Protein AF-A0A7J7KWD3-F1 (afdb_monomer)

pLDDT: mean 73.05, std 17.48, range [23.75, 95.44]

Organism: NCBI:txid39325

Mean predicted aligned error: 11.7 Å

Sequence (199 aa):
MTQWFSRGHFWTNFLNLEVERELGLVKVHSRFSTNFFPSWDRSQPMHVLGHNGEINTLRGNVNRMKAREGLLKCTTLGLSKNEMKRLLPIVDASLFDSVTDGCYLRATLDRNGFFPGRFYVTHNRRVIMASEVGVVNIPPEDVFRKGRLNPGMMLLVDFVKHIVIDDKVLKKQYSLARPYGGTAQKTDHKIERHHELFP

Structure (mmCIF, N/CA/C/O backbone):
data_AF-A0A7J7KWD3-F1
#
_entry.id   AF-A0A7J7KWD3-F1
#
loop_
_atom_site.group_PDB
_atom_site.id
_atom_site.type_symbol
_atom_site.label_atom_id
_atom_site.label_alt_id
_atom_site.label_comp_id
_atom_site.label_asym_id
_atom_site.label_entity_id
_atom_site.label_seq_id
_atom_site.pdbx_PDB_ins_code
_atom_site.Cartn_x
_atom_site.Cartn_y
_atom_site.Cartn_z
_atom_site.occupancy
_atom_site.B_iso_or_equiv
_atom_site.auth_seq_id
_atom_site.auth_comp_id
_atom_site.auth_asym_id
_atom_site.auth_atom_id
_atom_site.pdbx_PDB_model_num
ATOM 1 N N . MET A 1 1 ? 30.927 9.950 13.113 1.00 27.89 1 MET A N 1
ATOM 2 C CA . MET A 1 1 ? 31.574 8.751 12.541 1.00 27.89 1 MET A CA 1
ATOM 3 C C . MET A 1 1 ? 30.466 7.886 11.955 1.00 27.89 1 MET A C 1
ATOM 5 O O . MET A 1 1 ? 29.786 7.189 12.691 1.00 27.89 1 MET A O 1
ATOM 9 N N . THR A 1 2 ? 30.168 8.066 10.668 1.00 25.52 2 THR A N 1
ATOM 10 C CA . THR A 1 2 ? 28.971 7.512 10.015 1.00 25.52 2 THR A CA 1
ATOM 11 C C . THR A 1 2 ? 29.360 6.216 9.309 1.00 25.52 2 THR A C 1
ATOM 13 O O . THR A 1 2 ? 29.977 6.259 8.248 1.00 25.52 2 THR A O 1
ATOM 16 N N . GLN A 1 3 ? 29.061 5.064 9.911 1.00 23.75 3 GLN A N 1
ATOM 17 C CA . GLN A 1 3 ? 29.214 3.772 9.241 1.00 23.75 3 GLN A CA 1
ATOM 18 C C . GLN A 1 3 ? 28.050 3.568 8.267 1.00 23.75 3 GLN A C 1
ATOM 20 O O . GLN A 1 3 ? 26.894 3.432 8.664 1.00 23.75 3 GLN A O 1
ATOM 25 N N . TRP A 1 4 ? 28.376 3.558 6.978 1.00 25.73 4 TRP A N 1
ATOM 26 C CA . TRP A 1 4 ? 27.491 3.112 5.912 1.00 25.73 4 TRP A CA 1
ATOM 27 C C . TRP A 1 4 ? 27.550 1.585 5.842 1.00 25.73 4 TRP A C 1
ATOM 29 O O . TRP A 1 4 ? 28.485 1.025 5.278 1.00 25.73 4 TRP A O 1
ATOM 39 N N . PHE A 1 5 ? 26.562 0.900 6.414 1.00 27.62 5 PHE A N 1
ATOM 40 C CA . PHE A 1 5 ? 26.353 -0.520 6.135 1.00 27.62 5 PHE A CA 1
ATOM 41 C C . PHE A 1 5 ? 25.548 -0.647 4.837 1.00 27.62 5 PHE A C 1
ATOM 43 O O . PHE A 1 5 ? 24.389 -0.228 4.771 1.00 27.62 5 PHE A O 1
ATOM 50 N N . SER A 1 6 ? 26.151 -1.208 3.786 1.00 32.50 6 SER A N 1
ATOM 51 C CA . SER A 1 6 ? 25.403 -1.604 2.593 1.00 32.50 6 SER A CA 1
ATOM 52 C C . SER A 1 6 ? 24.497 -2.793 2.949 1.00 32.50 6 SER A C 1
ATOM 54 O O . SER A 1 6 ? 24.918 -3.768 3.573 1.00 32.50 6 SER A O 1
ATOM 56 N N . ARG A 1 7 ? 23.210 -2.703 2.587 1.00 47.78 7 ARG A N 1
ATOM 57 C CA . ARG A 1 7 ? 22.156 -3.662 2.988 1.00 47.78 7 ARG A CA 1
ATOM 58 C C . ARG A 1 7 ? 22.417 -5.114 2.565 1.00 47.78 7 ARG A C 1
ATOM 60 O O . ARG A 1 7 ? 21.804 -6.013 3.130 1.00 47.78 7 ARG A O 1
ATOM 67 N N . GLY A 1 8 ? 23.311 -5.343 1.601 1.00 40.50 8 GLY A N 1
ATOM 68 C CA . GLY A 1 8 ? 23.613 -6.670 1.061 1.00 40.50 8 GLY A CA 1
ATOM 69 C C . GLY A 1 8 ? 24.381 -7.593 2.011 1.00 40.50 8 GLY A C 1
ATOM 70 O O . GLY A 1 8 ? 24.286 -8.802 1.861 1.00 40.50 8 GLY A O 1
ATOM 71 N N . HIS A 1 9 ? 25.100 -7.073 3.010 1.00 44.25 9 HIS A N 1
ATOM 72 C CA . HIS A 1 9 ? 25.963 -7.918 3.852 1.00 44.25 9 HIS A CA 1
ATOM 73 C C . HIS A 1 9 ? 25.277 -8.528 5.080 1.00 44.25 9 HIS A C 1
ATOM 75 O O . HIS A 1 9 ? 25.831 -9.440 5.683 1.00 44.25 9 HIS A O 1
ATOM 81 N N . PHE A 1 10 ? 24.089 -8.050 5.462 1.00 46.59 10 PHE A N 1
ATOM 82 C CA . PHE A 1 10 ? 23.413 -8.518 6.680 1.00 46.59 10 PHE A CA 1
ATOM 83 C C . PHE A 1 10 ? 22.496 -9.726 6.438 1.00 46.59 10 PHE A C 1
ATOM 85 O O . PHE A 1 10 ? 22.252 -10.512 7.346 1.00 46.59 10 PHE A O 1
ATOM 92 N N . TRP A 1 11 ? 22.009 -9.898 5.206 1.00 44.31 11 TRP A N 1
ATOM 93 C CA . TRP A 1 11 ? 21.066 -10.954 4.846 1.00 44.31 11 TRP A CA 1
ATOM 94 C C . TRP A 1 11 ? 21.627 -11.829 3.726 1.00 44.31 11 TRP A C 1
ATOM 96 O O . TRP A 1 11 ? 21.256 -11.694 2.561 1.00 44.31 11 TRP A O 1
ATOM 106 N N . THR A 1 12 ? 22.525 -12.745 4.075 1.00 36.16 12 THR A N 1
ATOM 107 C CA . THR A 1 12 ? 23.163 -13.659 3.114 1.00 36.16 12 THR A CA 1
ATOM 108 C C . THR A 1 12 ? 22.161 -14.566 2.393 1.00 36.16 12 THR A C 1
ATOM 110 O O . THR A 1 12 ? 22.365 -14.885 1.227 1.00 36.16 12 THR A O 1
ATOM 113 N N . ASN A 1 13 ? 21.027 -14.896 3.022 1.00 46.56 13 ASN A N 1
ATOM 114 C CA . ASN A 1 13 ? 19.985 -15.731 2.411 1.00 46.56 13 ASN A CA 1
ATOM 115 C C . ASN A 1 13 ? 19.273 -15.062 1.220 1.00 46.56 13 ASN A C 1
ATOM 117 O O . ASN A 1 13 ? 18.797 -15.766 0.339 1.00 46.56 13 ASN A O 1
ATOM 121 N N . PHE A 1 14 ? 19.218 -13.725 1.152 1.00 43.22 14 PHE A N 1
ATOM 122 C CA . PHE A 1 14 ? 18.602 -13.010 0.021 1.00 43.22 14 PHE A CA 1
ATOM 123 C C . PHE A 1 14 ? 19.548 -12.833 -1.176 1.00 43.22 14 PHE A C 1
ATOM 125 O O . PHE A 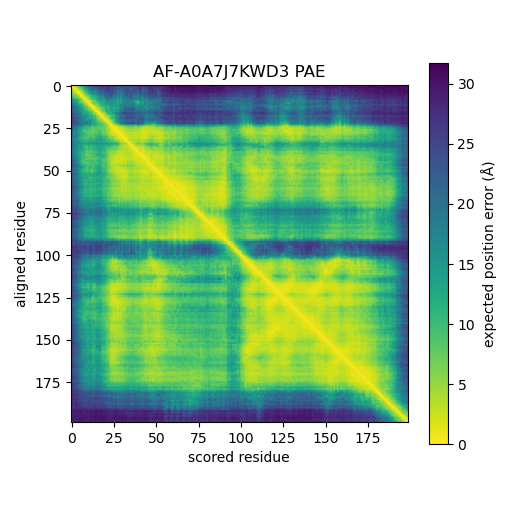1 14 ? 19.102 -12.421 -2.242 1.00 43.22 14 PHE A O 1
ATOM 132 N N . LEU A 1 15 ? 20.843 -13.136 -1.019 1.00 40.84 15 LEU A N 1
ATOM 133 C CA . LEU A 1 15 ? 21.818 -13.106 -2.116 1.00 40.84 15 LEU A CA 1
ATOM 134 C C . LEU A 1 15 ? 21.776 -14.376 -2.984 1.00 40.84 15 LEU A C 1
ATOM 136 O O . LEU A 1 15 ? 22.387 -14.399 -4.051 1.00 40.84 15 LEU A O 1
ATOM 140 N N . ASN A 1 16 ? 21.049 -15.416 -2.560 1.00 37.28 16 ASN A N 1
ATOM 141 C CA . ASN A 1 16 ? 20.830 -16.610 -3.368 1.00 37.28 16 ASN A CA 1
ATOM 142 C C . ASN A 1 16 ? 19.693 -16.376 -4.374 1.00 37.28 16 ASN A C 1
ATOM 144 O O . ASN A 1 16 ? 18.533 -16.218 -3.996 1.00 37.28 16 ASN A O 1
ATOM 148 N N . LEU A 1 17 ? 20.029 -16.436 -5.667 1.00 40.72 17 LEU A N 1
ATOM 149 C CA . LEU A 1 17 ? 19.108 -16.349 -6.816 1.00 40.72 17 LEU A CA 1
ATOM 150 C C . LEU A 1 17 ? 17.970 -17.397 -6.798 1.00 40.72 17 LEU A C 1
ATOM 152 O O . LEU A 1 17 ? 17.007 -17.272 -7.553 1.00 40.72 17 LEU A O 1
ATOM 156 N N . GLU A 1 18 ? 18.051 -18.419 -5.943 1.00 38.03 18 GLU A N 1
ATOM 157 C CA . GLU A 1 18 ? 16.978 -19.399 -5.719 1.00 38.03 18 GLU A CA 1
ATOM 158 C C . GLU A 1 18 ? 15.766 -18.795 -4.989 1.00 38.03 18 GLU A C 1
ATOM 160 O O . GLU A 1 18 ? 14.630 -19.139 -5.313 1.00 38.03 18 GLU A O 1
ATOM 165 N N . VAL A 1 19 ? 15.972 -17.817 -4.097 1.00 44.97 19 VAL A N 1
ATOM 166 C CA . VAL A 1 19 ? 14.887 -17.165 -3.335 1.00 44.97 19 VAL A CA 1
ATOM 167 C C . VAL A 1 19 ? 13.989 -16.301 -4.234 1.00 44.97 19 VAL A C 1
ATOM 169 O O . VAL A 1 19 ? 12.787 -16.193 -3.988 1.00 44.97 19 VAL A O 1
ATOM 172 N N . GLU A 1 20 ? 14.526 -15.741 -5.326 1.00 42.78 20 GLU A N 1
ATOM 173 C CA . GLU A 1 20 ? 13.729 -15.005 -6.323 1.00 42.78 20 GLU A CA 1
ATOM 174 C C . GLU A 1 20 ? 12.786 -15.910 -7.132 1.00 42.78 20 GLU A C 1
ATOM 176 O O . GLU A 1 20 ? 11.776 -15.429 -7.645 1.00 42.78 20 GLU A O 1
ATOM 181 N N . ARG A 1 21 ? 13.093 -17.209 -7.270 1.00 44.94 21 ARG A N 1
ATOM 182 C CA . ARG A 1 21 ? 12.285 -18.133 -8.084 1.00 44.94 21 ARG A CA 1
ATOM 183 C C . ARG A 1 21 ? 11.090 -18.720 -7.336 1.00 44.94 21 ARG A C 1
ATOM 185 O O . ARG A 1 21 ? 10.104 -19.057 -7.986 1.00 44.94 21 ARG A O 1
ATOM 192 N N . GLU A 1 22 ? 11.148 -18.815 -6.009 1.00 46.66 22 GLU A N 1
ATOM 193 C CA . GLU A 1 22 ? 10.043 -19.350 -5.197 1.00 46.66 22 GLU A CA 1
ATOM 194 C C . GLU A 1 22 ? 9.032 -18.276 -4.768 1.00 46.66 22 GLU A C 1
ATOM 196 O O . GLU A 1 22 ? 7.832 -18.540 -4.665 1.00 46.66 22 GLU A O 1
ATOM 201 N N . LEU A 1 23 ? 9.489 -17.042 -4.545 1.00 52.38 23 LEU A N 1
ATOM 202 C CA . LEU A 1 23 ? 8.647 -15.953 -4.061 1.00 52.38 23 LEU A CA 1
ATOM 203 C C . LEU A 1 23 ? 8.098 -15.148 -5.242 1.00 52.38 23 LEU A C 1
ATOM 205 O O . LEU A 1 23 ? 8.715 -14.195 -5.707 1.00 52.38 23 LEU A O 1
ATOM 209 N N . GLY A 1 24 ? 6.881 -15.464 -5.692 1.00 68.62 24 GLY A N 1
ATOM 210 C CA . GLY A 1 24 ? 6.156 -14.704 -6.728 1.00 68.62 24 GLY A CA 1
ATOM 211 C C . GLY A 1 24 ? 5.865 -13.222 -6.399 1.00 68.62 24 GLY A C 1
ATOM 212 O O . GLY A 1 24 ? 5.129 -12.563 -7.135 1.00 68.62 24 GLY A O 1
ATOM 213 N N . LEU A 1 25 ? 6.414 -12.689 -5.297 1.00 75.00 25 LEU A N 1
ATOM 214 C CA . LEU A 1 25 ? 6.307 -11.305 -4.848 1.00 75.00 25 LEU A CA 1
ATOM 215 C C . LEU A 1 25 ? 7.501 -10.906 -3.963 1.00 75.00 25 LEU A C 1
ATOM 217 O O . LEU A 1 25 ? 7.761 -11.534 -2.940 1.00 75.00 25 LEU A O 1
ATOM 221 N N . VAL A 1 26 ? 8.128 -9.768 -4.276 1.00 80.00 26 VAL A N 1
ATOM 222 C CA . VAL A 1 26 ? 9.155 -9.123 -3.442 1.00 80.00 26 VAL A CA 1
ATOM 223 C C . VAL A 1 26 ? 8.713 -7.701 -3.083 1.00 80.00 26 VAL A C 1
ATOM 225 O O . VAL A 1 26 ? 8.282 -6.936 -3.947 1.00 80.00 26 VAL A O 1
ATOM 228 N N . LYS A 1 27 ? 8.820 -7.328 -1.801 1.00 76.31 27 LYS A N 1
ATOM 229 C CA . LYS A 1 27 ? 8.588 -5.960 -1.305 1.00 76.31 27 LYS A CA 1
ATOM 230 C C . LYS A 1 27 ? 9.866 -5.438 -0.661 1.00 76.31 27 LYS A C 1
ATOM 232 O O . LYS A 1 27 ? 10.368 -6.037 0.282 1.00 76.31 27 LYS A O 1
ATOM 237 N N . VAL A 1 28 ? 10.349 -4.289 -1.122 1.00 82.19 28 VAL A N 1
ATOM 238 C CA . VAL A 1 28 ? 11.510 -3.606 -0.538 1.00 82.19 28 VAL A CA 1
ATOM 239 C C . VAL A 1 28 ? 11.075 -2.231 -0.057 1.00 82.19 28 VAL A C 1
ATOM 241 O O . VAL A 1 28 ? 10.343 -1.528 -0.754 1.00 82.19 28 VAL A O 1
ATOM 244 N N . HIS A 1 29 ? 11.519 -1.835 1.134 1.00 81.50 29 HIS A N 1
ATOM 245 C CA . HIS A 1 29 ? 11.251 -0.507 1.668 1.00 81.50 29 HIS A CA 1
ATOM 246 C C . HIS A 1 29 ? 12.518 0.126 2.249 1.00 81.50 29 HIS A C 1
ATOM 248 O O . HIS A 1 29 ? 13.388 -0.533 2.818 1.00 81.50 29 HIS A O 1
ATOM 254 N N . SER A 1 30 ? 12.634 1.440 2.084 1.00 81.88 30 SER A N 1
ATOM 255 C CA . SER A 1 30 ? 13.672 2.259 2.697 1.00 81.88 30 SER A CA 1
ATOM 256 C C . SER A 1 30 ? 12.998 3.402 3.433 1.00 81.88 30 SER A C 1
ATOM 258 O O . SER A 1 30 ? 12.258 4.165 2.815 1.00 81.88 30 SER A O 1
ATOM 260 N N . ARG A 1 31 ? 13.249 3.512 4.739 1.00 80.00 31 ARG A N 1
ATOM 261 C CA . ARG A 1 31 ? 12.628 4.525 5.589 1.00 80.00 31 ARG A CA 1
ATOM 262 C C . ARG A 1 31 ? 13.648 5.585 5.988 1.00 80.00 31 ARG A C 1
ATOM 264 O O . ARG A 1 31 ? 14.708 5.249 6.508 1.00 80.00 31 ARG A O 1
ATOM 271 N N . PHE A 1 32 ? 13.276 6.851 5.826 1.00 81.31 32 PHE A N 1
ATOM 272 C CA . PHE A 1 32 ? 13.951 7.977 6.466 1.00 81.31 32 PHE A CA 1
ATOM 273 C C . PHE A 1 32 ? 13.259 8.300 7.795 1.00 81.31 32 PHE A C 1
ATOM 275 O O . PHE A 1 32 ? 12.032 8.255 7.896 1.00 81.31 32 PHE A O 1
ATOM 282 N N . SER A 1 33 ? 14.050 8.565 8.833 1.00 77.62 33 SER A N 1
ATOM 283 C CA . SER A 1 33 ? 13.582 8.834 10.195 1.00 77.62 33 SER A CA 1
ATOM 284 C C . SER A 1 33 ? 14.180 10.146 10.687 1.00 77.62 33 SER A C 1
ATOM 286 O O . SER A 1 33 ? 15.338 10.436 10.403 1.00 77.62 33 SER A O 1
ATOM 288 N N . THR A 1 34 ? 13.407 10.911 11.455 1.00 80.00 34 THR A N 1
ATOM 289 C CA . THR A 1 34 ? 13.869 12.124 12.150 1.00 80.00 34 THR A CA 1
ATOM 290 C C . THR A 1 34 ? 14.608 11.816 13.459 1.00 80.00 34 THR A C 1
ATOM 292 O O . THR A 1 34 ? 15.087 12.730 14.123 1.00 80.00 34 THR A O 1
ATOM 295 N N . ASN A 1 35 ? 14.717 10.536 13.835 1.00 77.94 35 ASN A N 1
ATOM 296 C CA . ASN A 1 35 ? 15.388 10.083 15.054 1.00 77.94 35 ASN A CA 1
ATOM 297 C C . ASN A 1 35 ? 16.785 9.529 14.757 1.00 77.94 35 ASN A C 1
ATOM 299 O O . ASN A 1 35 ? 16.966 8.788 13.793 1.00 77.94 35 ASN A O 1
ATOM 303 N N . PHE A 1 36 ? 17.732 9.787 15.661 1.00 79.62 36 PHE A N 1
ATOM 304 C CA . PHE A 1 36 ? 19.089 9.228 15.613 1.00 79.62 36 PHE A CA 1
ATOM 305 C C . PHE A 1 36 ? 19.198 7.810 16.200 1.00 79.62 36 PHE A C 1
ATOM 307 O O . PHE A 1 36 ? 20.184 7.122 15.953 1.00 79.62 36 PHE A O 1
ATOM 314 N N . PHE A 1 37 ? 18.193 7.357 16.959 1.00 82.38 37 PHE A N 1
ATOM 315 C CA . PHE A 1 37 ? 18.159 6.011 17.537 1.00 82.38 37 PHE A CA 1
ATOM 316 C C . PHE A 1 37 ? 17.413 5.039 16.611 1.00 82.38 37 PHE A C 1
ATOM 318 O O . PHE A 1 37 ? 16.233 5.272 16.316 1.00 82.38 37 PHE A O 1
ATOM 325 N N . PRO A 1 38 ? 18.059 3.951 16.152 1.00 81.56 38 PRO A N 1
ATOM 326 C CA . PRO A 1 38 ? 17.396 2.946 15.335 1.00 81.56 38 PRO A CA 1
ATOM 327 C C . PRO A 1 38 ? 16.381 2.151 16.167 1.00 81.56 38 PRO A C 1
ATOM 329 O O . PRO A 1 38 ? 16.564 1.919 17.359 1.00 81.56 38 PRO A O 1
ATOM 332 N N . SER A 1 39 ? 15.302 1.715 15.523 1.00 77.25 39 SER A N 1
ATOM 333 C CA . SER A 1 39 ? 14.283 0.844 16.113 1.00 77.25 39 SER A CA 1
ATOM 334 C C . SER A 1 39 ? 13.865 -0.164 15.051 1.00 77.25 39 SER A C 1
ATOM 336 O O . SER A 1 39 ? 13.293 0.212 14.027 1.00 77.25 39 SER A O 1
ATOM 338 N N . TRP A 1 40 ? 14.208 -1.432 15.280 1.00 82.00 40 TRP A N 1
ATOM 339 C CA . TRP A 1 40 ? 13.989 -2.523 14.327 1.00 82.00 40 TRP A CA 1
ATOM 340 C C . TRP A 1 40 ? 12.504 -2.788 14.091 1.00 82.00 40 TRP A C 1
ATOM 342 O O . TRP A 1 40 ? 12.089 -2.922 12.944 1.00 82.00 40 TRP A O 1
ATOM 352 N N . ASP A 1 41 ? 11.689 -2.704 15.140 1.00 76.00 41 ASP A N 1
ATOM 353 C CA . ASP A 1 41 ? 10.230 -2.896 15.068 1.00 76.00 41 ASP A CA 1
ATOM 354 C C . ASP A 1 41 ? 9.530 -1.823 14.220 1.00 76.00 41 ASP A C 1
ATOM 356 O O . ASP A 1 41 ? 8.402 -1.987 13.766 1.00 76.00 41 ASP A O 1
ATOM 360 N N . ARG A 1 42 ? 10.209 -0.693 13.983 1.00 76.31 42 ARG A N 1
ATOM 361 C CA . ARG A 1 42 ? 9.737 0.411 13.138 1.00 76.31 42 ARG A CA 1
ATOM 362 C C . ARG A 1 42 ? 10.262 0.341 11.703 1.00 76.31 42 ARG A C 1
ATOM 364 O O . ARG A 1 42 ? 9.969 1.246 10.905 1.00 76.31 42 ARG A O 1
ATOM 371 N N . SER A 1 43 ? 11.045 -0.685 11.379 1.00 82.69 43 SER A N 1
ATOM 372 C CA . SER A 1 43 ? 11.447 -0.978 10.008 1.00 82.69 43 SER A CA 1
ATOM 373 C C . SER A 1 43 ? 10.250 -1.467 9.187 1.00 82.69 43 SER A C 1
ATOM 375 O O . SER A 1 43 ? 9.196 -1.824 9.704 1.00 82.69 43 SER A O 1
ATOM 377 N N . GLN A 1 44 ? 10.380 -1.379 7.872 1.00 80.56 44 GLN A N 1
ATOM 378 C CA . GLN A 1 44 ? 9.355 -1.761 6.908 1.00 80.56 44 GLN A CA 1
ATOM 379 C C . GLN A 1 44 ? 10.032 -2.593 5.809 1.00 80.56 44 GLN A C 1
ATOM 381 O O . GLN A 1 44 ? 11.239 -2.422 5.605 1.00 80.56 44 GLN A O 1
ATOM 386 N N . PRO A 1 45 ? 9.298 -3.420 5.041 1.00 81.12 45 PRO A N 1
ATOM 387 C CA . PRO A 1 45 ? 7.833 -3.531 4.960 1.00 81.12 45 PRO A CA 1
ATOM 388 C C . PRO A 1 45 ? 7.180 -4.180 6.192 1.00 81.12 45 PRO A C 1
ATOM 390 O O . PRO A 1 45 ? 7.759 -5.069 6.801 1.00 81.12 45 PRO A O 1
ATOM 393 N N . MET A 1 46 ? 5.962 -3.747 6.540 1.00 78.25 46 MET A N 1
ATOM 394 C CA . MET A 1 46 ? 5.116 -4.455 7.518 1.00 78.25 46 MET A CA 1
ATOM 395 C C . MET A 1 46 ? 4.511 -5.706 6.861 1.00 78.25 46 MET A C 1
ATOM 397 O O . MET A 1 46 ? 4.629 -5.885 5.645 1.00 78.25 46 MET A O 1
ATOM 401 N N . HIS A 1 47 ? 3.784 -6.542 7.612 1.00 74.25 47 HIS A N 1
ATOM 402 C CA . HIS A 1 47 ? 3.323 -7.831 7.076 1.00 74.25 47 HIS A CA 1
ATOM 403 C C . HIS A 1 47 ? 2.364 -7.655 5.880 1.00 74.25 47 HIS A C 1
ATOM 405 O O . HIS A 1 47 ? 2.418 -8.429 4.926 1.00 74.25 47 HIS A O 1
ATOM 411 N N . VAL A 1 48 ? 1.553 -6.586 5.855 1.00 72.12 48 VAL A N 1
ATOM 412 C CA . VAL A 1 48 ? 0.682 -6.253 4.702 1.00 72.12 48 VAL A CA 1
ATOM 413 C C . VAL A 1 48 ? 1.210 -5.079 3.885 1.00 72.12 48 VAL A C 1
ATOM 415 O O . VAL A 1 48 ? 1.206 -5.124 2.649 1.00 72.12 48 VAL A O 1
ATOM 418 N N . LEU A 1 49 ? 1.639 -4.015 4.566 1.00 76.88 49 LEU A N 1
ATOM 419 C CA . LEU A 1 49 ? 1.787 -2.683 3.989 1.00 76.88 49 LEU A CA 1
ATOM 420 C C . LEU A 1 49 ? 3.238 -2.193 4.046 1.00 76.88 49 LEU A C 1
ATOM 422 O O . LEU A 1 49 ? 3.890 -2.240 5.084 1.00 76.88 49 LEU A O 1
ATOM 426 N N . GLY A 1 50 ? 3.706 -1.636 2.931 1.00 79.38 50 GLY A N 1
ATOM 427 C CA . GLY A 1 50 ? 4.773 -0.639 2.929 1.00 79.38 50 GLY A CA 1
ATOM 428 C C . GLY A 1 50 ? 4.144 0.739 2.745 1.00 79.38 50 GLY A C 1
ATOM 429 O O . GLY A 1 50 ? 3.310 0.920 1.858 1.00 79.38 50 GLY A O 1
ATOM 430 N N . HIS A 1 51 ? 4.508 1.699 3.582 1.00 82.44 51 HIS A N 1
ATOM 431 C CA . HIS A 1 51 ? 3.986 3.056 3.552 1.00 82.44 51 HIS A CA 1
ATOM 432 C C . HIS A 1 51 ? 5.117 4.049 3.313 1.00 82.44 51 HIS A C 1
ATOM 434 O O . HIS A 1 51 ? 6.017 4.186 4.140 1.00 82.44 51 HIS A O 1
ATOM 440 N N . ASN A 1 52 ? 5.041 4.753 2.186 1.00 78.38 52 ASN A N 1
ATOM 441 C CA . ASN A 1 52 ? 5.881 5.906 1.903 1.00 78.38 52 ASN A CA 1
ATOM 442 C C . ASN A 1 52 ? 5.083 7.184 2.188 1.00 78.38 52 ASN A C 1
ATOM 444 O O . ASN A 1 52 ? 4.061 7.420 1.540 1.00 78.38 52 ASN A O 1
ATOM 448 N N . GLY A 1 53 ? 5.544 7.966 3.162 1.00 79.25 53 GLY A N 1
ATOM 449 C CA . GLY A 1 53 ? 4.921 9.214 3.588 1.00 79.25 53 GLY A CA 1
ATOM 450 C C . GLY A 1 53 ? 4.620 9.279 5.081 1.00 79.25 53 GLY A C 1
ATOM 451 O O . GLY A 1 53 ? 5.132 8.489 5.877 1.00 79.25 53 GLY A O 1
ATOM 452 N N . GLU A 1 54 ? 3.797 10.261 5.445 1.00 78.94 54 GLU A N 1
ATOM 453 C CA . GLU A 1 54 ? 3.375 10.516 6.819 1.00 78.94 54 GLU A CA 1
ATOM 454 C C . GLU A 1 54 ? 1.848 10.610 6.918 1.00 78.94 54 GLU A C 1
ATOM 456 O O . GLU A 1 54 ? 1.172 11.207 6.074 1.00 78.94 54 GLU A O 1
ATOM 461 N N . ILE A 1 55 ? 1.287 10.017 7.975 1.00 81.38 55 ILE A N 1
ATOM 462 C CA . ILE A 1 55 ? -0.146 10.072 8.269 1.00 81.38 55 ILE A CA 1
ATOM 463 C C . ILE A 1 55 ? -0.411 11.240 9.222 1.00 81.38 55 ILE A C 1
ATOM 465 O O . ILE A 1 55 ? -0.471 11.076 10.439 1.00 81.38 55 ILE A O 1
ATOM 469 N N . ASN A 1 56 ? -0.660 12.420 8.661 1.00 79.69 56 ASN A N 1
ATOM 470 C CA . ASN A 1 56 ? -0.861 13.650 9.443 1.00 79.69 56 ASN A CA 1
ATOM 471 C C . ASN A 1 56 ? -2.108 13.621 10.351 1.00 79.69 56 ASN A C 1
ATOM 473 O O . ASN A 1 56 ? -2.199 14.361 11.325 1.00 79.69 56 ASN A O 1
ATOM 477 N N . THR A 1 57 ? -3.088 12.758 10.061 1.00 81.44 57 THR A N 1
ATOM 478 C CA . THR A 1 57 ? -4.330 12.627 10.847 1.00 81.44 57 THR A CA 1
ATOM 479 C C . THR A 1 57 ? -4.319 11.427 11.800 1.00 81.44 57 THR A C 1
ATOM 481 O O . THR A 1 57 ? -5.387 10.969 12.216 1.00 81.44 57 THR A O 1
ATOM 484 N N . LEU A 1 58 ? -3.137 10.893 12.138 1.00 79.94 58 LEU A N 1
ATOM 485 C CA . LEU A 1 58 ? -2.979 9.643 12.890 1.00 79.94 58 LEU A CA 1
ATOM 486 C C . LEU A 1 58 ? -3.818 9.620 14.172 1.00 79.94 58 LEU A C 1
ATOM 488 O O . LEU A 1 58 ? -4.645 8.730 14.343 1.00 79.94 58 LEU A O 1
ATOM 492 N N . ARG A 1 59 ? -3.683 10.636 15.034 1.00 77.19 59 ARG A N 1
ATOM 493 C CA . ARG A 1 59 ? -4.396 10.703 16.322 1.00 77.19 59 ARG A CA 1
ATOM 494 C C . ARG A 1 59 ? -5.918 10.614 16.164 1.00 77.19 59 ARG A C 1
ATOM 496 O O . ARG A 1 59 ? -6.576 9.896 16.912 1.00 77.19 59 ARG A O 1
ATOM 503 N N . GLY A 1 60 ? -6.476 11.307 15.170 1.00 81.31 60 GLY A N 1
ATOM 504 C CA . GLY A 1 60 ? -7.908 11.254 14.872 1.00 81.31 60 GLY A CA 1
ATOM 505 C C . GLY A 1 60 ? -8.355 9.866 14.409 1.00 81.31 60 GLY A C 1
ATOM 506 O O . GLY A 1 60 ? -9.405 9.385 14.835 1.00 81.31 60 GLY A O 1
ATOM 507 N N . ASN A 1 61 ? -7.539 9.196 13.592 1.00 83.88 61 ASN A N 1
ATOM 508 C CA . ASN A 1 61 ? -7.808 7.835 13.127 1.00 83.88 61 ASN A CA 1
ATOM 509 C C . ASN A 1 61 ? -7.758 6.824 14.283 1.00 83.88 61 ASN A C 1
ATOM 511 O O . ASN A 1 61 ? -8.684 6.024 14.416 1.00 83.88 61 ASN A O 1
ATOM 515 N N . VAL A 1 62 ? -6.745 6.909 15.156 1.00 83.00 62 VAL A N 1
ATOM 516 C CA . VAL A 1 62 ? -6.623 6.047 16.346 1.00 83.00 62 VAL A CA 1
ATOM 517 C C . VAL A 1 62 ? -7.842 6.201 17.251 1.00 83.00 62 VAL A C 1
ATOM 519 O O . VAL A 1 62 ? -8.471 5.211 17.617 1.00 83.00 62 VAL A O 1
ATOM 522 N N . ASN A 1 63 ? -8.239 7.438 17.559 1.00 85.38 63 ASN A N 1
ATOM 523 C CA . ASN A 1 63 ? -9.392 7.694 18.424 1.00 85.38 63 ASN A CA 1
ATOM 524 C C . ASN A 1 63 ? -10.699 7.148 17.828 1.00 85.38 63 ASN A C 1
ATOM 526 O O . ASN A 1 63 ? -11.513 6.567 18.544 1.00 85.38 63 ASN A O 1
ATOM 530 N N . ARG A 1 64 ? -10.894 7.291 16.509 1.00 86.81 64 ARG A N 1
ATOM 531 C CA . ARG A 1 64 ? -12.063 6.733 15.812 1.00 86.81 64 ARG A CA 1
ATOM 532 C C . ARG A 1 64 ? -12.082 5.210 15.837 1.00 86.81 64 ARG A C 1
ATOM 534 O O . ARG A 1 64 ? -13.167 4.644 15.932 1.00 86.81 64 ARG A O 1
ATOM 541 N N . MET A 1 65 ? -10.922 4.560 15.736 1.00 87.69 65 MET A N 1
ATOM 542 C CA . MET A 1 65 ? -10.840 3.104 15.815 1.00 87.69 65 MET A CA 1
ATOM 543 C C . MET A 1 65 ? -11.172 2.626 17.228 1.00 87.69 65 MET A C 1
ATOM 545 O O . MET A 1 65 ? -12.095 1.835 17.382 1.00 87.69 65 MET A O 1
ATOM 549 N N . LYS A 1 66 ? -10.550 3.214 18.257 1.00 85.62 66 LYS A N 1
ATOM 550 C CA . LYS A 1 66 ? -10.837 2.904 19.669 1.00 85.62 66 LYS A CA 1
ATOM 551 C C . LYS A 1 66 ? -12.326 3.017 20.012 1.00 85.62 66 LYS A C 1
ATOM 553 O O . LYS A 1 66 ? -12.890 2.117 20.622 1.00 85.62 66 LYS A O 1
ATOM 558 N N . ALA A 1 67 ? -13.003 4.069 19.545 1.00 88.44 67 ALA A N 1
ATOM 559 C CA . ALA A 1 67 ? -14.447 4.238 19.752 1.00 88.44 67 ALA A CA 1
ATOM 560 C C . ALA A 1 67 ? -15.310 3.154 19.070 1.00 88.44 67 ALA A C 1
ATOM 562 O O . ALA A 1 67 ? -16.454 2.933 19.461 1.00 88.44 67 ALA A O 1
ATOM 563 N N . ARG A 1 68 ? -14.786 2.489 18.033 1.00 88.25 68 ARG A N 1
ATOM 564 C CA . ARG A 1 68 ? -15.486 1.458 17.250 1.00 88.25 68 ARG A CA 1
ATOM 565 C C . ARG A 1 68 ? -15.144 0.034 17.677 1.00 88.25 68 ARG A C 1
ATOM 567 O O . ARG A 1 68 ? -15.916 -0.861 17.353 1.00 88.25 68 ARG A O 1
ATOM 574 N N . GLU A 1 69 ? -14.045 -0.185 18.400 1.00 86.50 69 GLU A N 1
ATOM 575 C CA . GLU A 1 69 ? -13.596 -1.518 18.830 1.00 86.50 69 GLU A CA 1
ATOM 576 C C . GLU A 1 69 ? -14.682 -2.277 19.610 1.00 86.50 69 GLU A C 1
ATOM 578 O O . GLU A 1 69 ? -14.951 -3.438 19.315 1.00 86.50 69 GLU A O 1
ATOM 583 N N . GLY A 1 70 ? -15.398 -1.600 20.516 1.00 80.88 70 GLY A N 1
ATOM 584 C CA . GLY A 1 70 ? -16.504 -2.200 21.277 1.00 80.88 70 GLY A CA 1
ATOM 585 C C . GLY A 1 70 ? -17.753 -2.537 20.449 1.00 80.88 70 GLY A C 1
ATOM 586 O O . GLY A 1 70 ? -18.613 -3.290 20.904 1.00 80.88 70 GLY A O 1
ATOM 587 N N . LEU A 1 71 ? -17.863 -2.000 19.230 1.00 84.12 71 LEU A N 1
ATOM 588 C CA . LEU A 1 71 ? -18.974 -2.247 18.307 1.00 84.12 71 LEU A CA 1
ATOM 589 C C . LEU A 1 71 ? -18.640 -3.309 17.251 1.00 84.12 71 LEU A C 1
ATOM 591 O O . LEU A 1 71 ? -19.507 -3.644 16.440 1.00 84.12 71 LEU A O 1
ATOM 595 N N . LEU A 1 72 ? -17.410 -3.833 17.235 1.00 81.81 72 LEU A N 1
ATOM 596 C CA . LEU A 1 72 ? -16.995 -4.833 16.260 1.00 81.81 72 LEU A CA 1
ATOM 597 C C . LEU A 1 72 ? -17.827 -6.103 16.409 1.00 81.81 72 LEU A C 1
ATOM 599 O O . LEU A 1 72 ? -17.822 -6.781 17.435 1.00 81.81 72 LEU A O 1
ATOM 603 N N . LYS A 1 73 ? -18.533 -6.436 15.335 1.00 76.56 73 LYS A N 1
ATOM 604 C CA . LYS A 1 73 ? -19.275 -7.681 15.188 1.00 76.56 73 LYS A CA 1
ATOM 605 C C . LYS A 1 73 ? -18.927 -8.241 13.825 1.00 76.56 73 LYS A C 1
ATOM 607 O O . LYS A 1 73 ? -19.132 -7.569 12.817 1.00 76.56 73 LYS A O 1
ATOM 612 N N . CYS A 1 74 ? -18.406 -9.458 13.796 1.00 69.69 74 CYS A N 1
ATOM 613 C CA . CYS A 1 74 ? -18.171 -10.157 12.546 1.00 69.69 74 CYS A CA 1
ATOM 614 C C . CYS A 1 74 ? -18.683 -11.587 12.656 1.00 69.69 74 CYS A C 1
ATOM 616 O O . CYS A 1 74 ? -17.977 -12.483 13.104 1.00 69.69 74 CYS A O 1
ATOM 618 N N . THR A 1 75 ? -19.930 -11.793 12.243 1.00 71.69 75 THR A N 1
ATOM 619 C CA . THR A 1 75 ? -20.519 -13.130 12.098 1.00 71.69 75 THR A CA 1
ATOM 620 C C . THR A 1 75 ? -19.848 -13.921 10.977 1.00 71.69 75 THR A C 1
ATOM 622 O O . THR A 1 75 ? -19.743 -15.137 11.071 1.00 71.69 75 THR A O 1
ATOM 625 N N . THR A 1 76 ? -19.341 -13.243 9.944 1.00 72.31 76 THR A N 1
ATOM 626 C CA . THR A 1 76 ? -18.733 -13.874 8.763 1.00 72.31 76 THR A CA 1
ATOM 627 C C . THR A 1 76 ? -17.391 -14.545 9.048 1.00 72.31 76 THR A C 1
ATOM 629 O O . THR A 1 76 ? -17.065 -15.529 8.399 1.00 72.31 76 THR A O 1
ATOM 632 N N . LEU A 1 77 ? -16.611 -14.036 10.007 1.00 74.50 77 LEU A N 1
ATOM 633 C CA . LEU A 1 77 ? -15.319 -14.635 10.360 1.00 74.50 77 LEU A CA 1
ATOM 634 C C . LEU A 1 77 ? -15.464 -15.889 11.238 1.00 74.50 77 LEU A C 1
ATOM 636 O O . LEU A 1 77 ? -14.468 -16.553 11.493 1.00 74.50 77 LEU A O 1
ATOM 640 N N . GLY A 1 78 ? -16.672 -16.207 11.725 1.00 79.00 78 GLY A N 1
ATOM 641 C CA . GLY A 1 78 ? -16.924 -17.393 12.555 1.00 79.00 78 GLY A CA 1
ATOM 642 C C . GLY A 1 78 ? -16.222 -17.392 13.920 1.00 79.00 78 GLY A C 1
ATOM 643 O O . GLY A 1 78 ? -16.262 -18.397 14.621 1.00 79.00 78 GLY A O 1
ATOM 644 N N . LEU A 1 79 ? -15.588 -16.282 14.307 1.00 82.75 79 LEU A N 1
ATOM 645 C CA . LEU A 1 79 ? -14.787 -16.188 15.524 1.00 82.75 79 LEU A CA 1
ATOM 646 C C . LEU A 1 79 ? -15.668 -16.133 16.773 1.00 82.75 79 LEU A C 1
ATOM 648 O O . LEU A 1 79 ? -16.660 -15.398 16.840 1.00 82.75 79 LEU A O 1
ATOM 652 N N . SER A 1 80 ? -15.260 -16.858 17.810 1.00 82.75 80 SER A N 1
ATOM 653 C CA . SER A 1 80 ? -15.858 -16.756 19.137 1.00 82.75 80 SER A CA 1
ATOM 654 C C . SER A 1 80 ? -15.602 -15.376 19.760 1.00 82.75 80 SER A C 1
ATOM 656 O O . SER A 1 80 ? -14.659 -14.658 19.417 1.00 82.75 80 SER A O 1
ATOM 658 N N . LYS A 1 81 ? -16.408 -15.002 20.766 1.00 79.94 81 LYS A N 1
ATOM 659 C CA . LYS A 1 81 ? -16.195 -13.756 21.529 1.00 79.94 81 LYS A CA 1
ATOM 660 C C . LYS A 1 81 ? -14.805 -13.690 22.177 1.00 79.94 81 LYS A C 1
ATOM 662 O O . LYS A 1 81 ? -14.281 -12.595 22.358 1.00 79.94 81 LYS A O 1
ATOM 667 N N . ASN A 1 82 ? -14.220 -14.834 22.532 1.00 83.31 82 ASN A N 1
ATOM 668 C CA . ASN A 1 82 ? -12.891 -14.898 23.139 1.00 83.31 82 ASN A CA 1
ATOM 669 C C . ASN A 1 82 ? -11.784 -14.677 22.103 1.00 83.31 82 ASN A C 1
ATOM 671 O O . ASN A 1 82 ? -10.838 -13.950 22.382 1.00 83.31 82 ASN A O 1
ATOM 675 N N . GLU A 1 83 ? -11.923 -15.223 20.896 1.00 83.94 83 GLU A N 1
ATOM 676 C CA . GLU A 1 83 ? -10.982 -14.966 19.798 1.00 83.94 83 GLU A CA 1
ATOM 677 C C . GLU A 1 83 ? -11.047 -13.512 19.333 1.00 83.94 83 GLU A C 1
ATOM 679 O O . GLU A 1 83 ? -10.011 -12.885 19.137 1.00 83.94 83 GLU A O 1
ATOM 684 N N . MET A 1 84 ? -12.248 -12.930 19.276 1.00 82.00 84 MET A N 1
ATOM 685 C CA . MET A 1 84 ? -12.422 -11.507 18.971 1.00 82.00 84 MET A CA 1
ATOM 686 C C . MET A 1 84 ? -11.713 -10.592 19.977 1.00 82.00 84 MET A C 1
ATOM 688 O O . MET A 1 84 ? -11.178 -9.560 19.585 1.00 82.00 84 MET A O 1
ATOM 692 N N . LYS A 1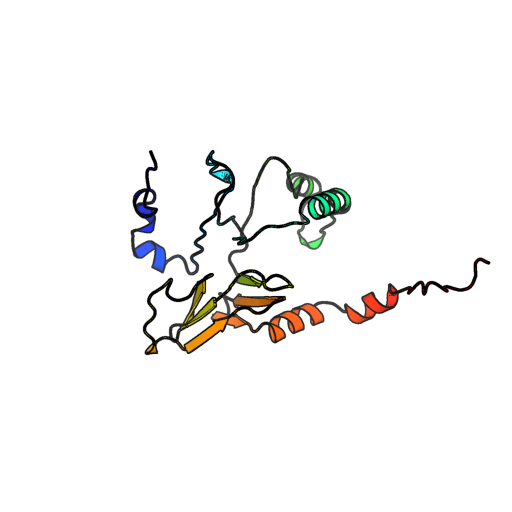 85 ? -11.658 -10.968 21.264 1.00 82.94 85 LYS A N 1
ATOM 693 C CA . LYS A 1 85 ? -10.915 -10.205 22.282 1.00 82.94 85 LYS A CA 1
ATOM 694 C C . LYS A 1 85 ? -9.404 -10.229 22.055 1.00 82.94 85 LYS A C 1
ATOM 696 O O . LYS A 1 85 ? -8.748 -9.263 22.418 1.00 82.94 85 LYS A O 1
ATOM 701 N N . ARG A 1 86 ? -8.855 -11.289 21.448 1.00 84.50 86 ARG A N 1
ATOM 702 C CA . ARG A 1 86 ? -7.414 -11.391 21.144 1.00 84.50 86 ARG A CA 1
ATOM 703 C C . ARG A 1 86 ? -6.974 -10.443 20.029 1.00 84.50 86 ARG A C 1
ATOM 705 O O . ARG A 1 86 ? -5.791 -10.159 19.926 1.00 84.50 86 ARG A O 1
ATOM 712 N N . LEU A 1 87 ? -7.913 -9.971 19.207 1.00 80.75 87 LEU A N 1
ATOM 713 C CA . LEU A 1 87 ? -7.659 -8.983 18.155 1.00 80.75 87 LEU A CA 1
ATOM 714 C C . LEU A 1 87 ? -7.619 -7.543 18.687 1.00 80.75 87 LEU A C 1
ATOM 716 O O . LEU A 1 87 ? -7.341 -6.625 17.921 1.00 80.75 87 LEU A O 1
ATOM 720 N N . LEU A 1 88 ? -7.968 -7.333 19.961 1.00 83.06 88 LEU A N 1
ATOM 721 C CA . LEU A 1 88 ? -7.990 -6.017 20.586 1.00 83.06 88 LEU A CA 1
ATOM 722 C C . LEU A 1 88 ? -6.738 -5.801 21.453 1.00 83.06 88 LEU A C 1
ATOM 724 O O . LEU A 1 88 ? -6.334 -6.726 22.160 1.00 83.06 88 LEU A O 1
ATOM 728 N N . PRO A 1 89 ? -6.189 -4.572 21.484 1.00 83.75 89 PRO A N 1
ATOM 729 C CA . PRO A 1 89 ? -6.581 -3.411 20.670 1.00 83.75 89 PRO A CA 1
ATOM 730 C C . PRO A 1 89 ? -6.174 -3.566 19.191 1.00 83.75 89 PRO A C 1
ATOM 732 O O . PRO A 1 89 ? -5.138 -4.148 18.892 1.00 83.75 89 PRO A O 1
ATOM 735 N N . ILE A 1 90 ? -6.964 -3.009 18.261 1.00 82.31 90 ILE A N 1
ATOM 736 C CA . ILE A 1 90 ? -6.637 -3.043 16.817 1.00 82.31 90 ILE A CA 1
ATOM 737 C C . ILE A 1 90 ? -5.496 -2.082 16.500 1.00 82.31 90 ILE A C 1
ATOM 739 O O . ILE A 1 90 ? -4.666 -2.348 15.634 1.00 82.31 90 ILE A O 1
ATOM 743 N N . VAL A 1 91 ? -5.480 -0.932 17.174 1.00 77.44 91 VAL A N 1
ATOM 744 C CA . VAL A 1 91 ? -4.372 0.019 17.097 1.00 77.44 91 VAL A CA 1
ATOM 745 C C . VAL A 1 91 ? -3.796 0.155 18.491 1.00 77.44 91 VAL A C 1
ATOM 747 O O . VAL A 1 91 ? -4.265 0.979 19.286 1.00 77.44 91 VAL A O 1
ATOM 750 N N . ASP A 1 92 ? -2.790 -0.664 18.786 1.00 67.00 92 ASP A N 1
ATOM 751 C CA . ASP A 1 92 ? -2.000 -0.452 19.984 1.00 67.00 92 ASP A CA 1
ATOM 752 C C . ASP A 1 92 ? -1.126 0.803 19.825 1.00 67.00 92 ASP A C 1
ATOM 754 O O . ASP A 1 92 ? -0.605 1.113 18.753 1.00 67.00 92 ASP A O 1
ATOM 758 N N . ALA A 1 93 ? -1.001 1.568 20.906 1.00 53.72 93 ALA A N 1
ATOM 759 C CA . ALA A 1 93 ? -0.089 2.701 20.970 1.00 53.72 93 ALA A CA 1
ATOM 760 C C . ALA A 1 93 ? 1.371 2.252 21.173 1.00 53.72 93 ALA A C 1
ATOM 762 O O . ALA A 1 93 ? 2.277 3.056 20.945 1.00 53.72 93 ALA A O 1
ATOM 763 N N . SER A 1 94 ? 1.586 1.004 21.609 1.00 46.44 94 SER A N 1
ATOM 764 C CA . SER A 1 94 ? 2.880 0.471 22.056 1.00 46.44 94 SER A CA 1
ATOM 765 C C . SER A 1 94 ? 3.462 -0.679 21.225 1.00 46.44 94 SER A C 1
ATOM 767 O O . SER A 1 94 ? 4.683 -0.817 21.216 1.00 46.44 94 SER A O 1
ATOM 769 N N . LEU A 1 95 ? 2.657 -1.482 20.526 1.00 41.53 95 LEU A N 1
ATOM 770 C CA . LEU A 1 95 ? 3.1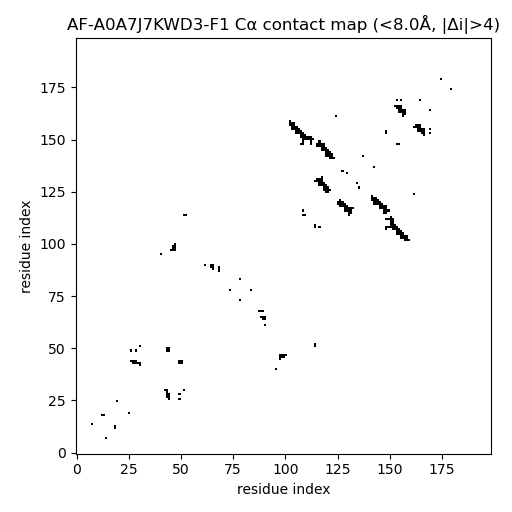13 -2.680 19.810 1.00 41.53 95 LEU A CA 1
ATOM 771 C C . LEU A 1 95 ? 2.554 -2.752 18.382 1.00 41.53 95 LEU A C 1
ATOM 773 O O . LEU A 1 95 ? 1.446 -2.304 18.091 1.00 41.53 95 LEU A O 1
ATOM 777 N N . PHE A 1 96 ? 3.355 -3.318 17.481 1.00 42.88 96 PHE A N 1
ATOM 778 C CA . PHE A 1 96 ? 3.040 -3.485 16.067 1.00 42.88 96 PHE A CA 1
ATOM 779 C C . PHE A 1 96 ? 3.060 -4.974 15.731 1.00 42.88 96 PHE A C 1
ATOM 781 O O . PHE A 1 96 ? 4.132 -5.542 15.581 1.00 42.88 96 PHE A O 1
ATOM 788 N N . ASP A 1 97 ? 1.892 -5.578 15.542 1.00 31.88 97 ASP A N 1
ATOM 789 C CA . ASP A 1 97 ? 1.773 -6.900 14.928 1.00 31.88 97 ASP A CA 1
ATOM 790 C C . ASP A 1 97 ? 0.907 -6.780 13.673 1.00 31.88 97 ASP A C 1
ATOM 792 O O . ASP A 1 97 ? -0.052 -6.007 13.619 1.00 31.88 97 ASP A O 1
ATOM 796 N N . SER A 1 98 ? 1.251 -7.516 12.618 1.00 36.06 98 SER A N 1
ATOM 797 C CA . SER A 1 98 ? 0.457 -7.537 11.384 1.00 36.06 98 SER A CA 1
ATOM 798 C C . SER A 1 98 ? 0.263 -8.976 10.872 1.00 36.06 98 SER A C 1
ATOM 800 O O . SER A 1 98 ? 0.812 -9.915 11.434 1.00 36.06 98 SER A O 1
ATOM 802 N N . VAL A 1 99 ? -0.580 -9.219 9.870 1.00 34.88 99 VAL A N 1
ATOM 803 C CA . VAL A 1 99 ? -0.852 -10.558 9.289 1.00 34.88 99 VAL A CA 1
ATOM 804 C C . VAL A 1 99 ? -1.102 -10.379 7.793 1.00 34.88 99 VAL A C 1
ATOM 806 O O . VAL A 1 99 ? -1.731 -9.394 7.437 1.00 34.88 99 VAL A O 1
ATOM 809 N N . THR A 1 100 ? -0.617 -11.271 6.920 1.00 38.03 100 THR A N 1
ATOM 810 C CA . THR A 1 100 ? -0.701 -11.153 5.444 1.00 38.03 100 THR A CA 1
ATOM 811 C C . THR A 1 100 ? -1.739 -12.094 4.812 1.00 38.03 100 THR A C 1
ATOM 813 O O . THR A 1 100 ? -1.863 -13.231 5.251 1.00 38.03 100 THR A O 1
ATOM 816 N N . ASP A 1 101 ? -2.411 -11.645 3.738 1.00 52.47 101 ASP A N 1
ATOM 817 C CA . ASP A 1 101 ? -3.417 -12.423 2.978 1.00 52.47 101 ASP A CA 1
ATOM 818 C C . ASP A 1 101 ? -2.890 -13.037 1.655 1.00 52.47 101 ASP A C 1
ATOM 820 O O . ASP A 1 101 ? -3.634 -13.723 0.958 1.00 52.47 101 ASP A O 1
ATOM 824 N N . GLY A 1 102 ? -1.629 -12.792 1.267 1.00 56.47 102 GLY A N 1
ATOM 825 C CA . GLY A 1 102 ? -0.892 -13.522 0.207 1.00 56.47 102 GLY A CA 1
ATOM 826 C C . GLY A 1 102 ? -1.397 -13.475 -1.255 1.00 56.47 102 GLY A C 1
ATOM 827 O O . GLY A 1 102 ? -0.604 -13.700 -2.163 1.00 56.47 102 GLY A O 1
ATOM 828 N N . CYS A 1 103 ? -2.668 -13.158 -1.526 1.00 59.12 103 CYS A N 1
ATOM 829 C CA . CYS A 1 103 ? -3.306 -13.391 -2.834 1.00 59.12 103 CYS A CA 1
ATOM 830 C C . CYS A 1 103 ? -3.282 -12.190 -3.795 1.00 59.12 103 CYS A C 1
ATOM 832 O O . CYS A 1 103 ? -3.444 -12.354 -5.004 1.00 59.12 103 CYS A O 1
ATOM 834 N N . TYR A 1 104 ? -3.095 -10.975 -3.274 1.00 64.31 104 TYR A N 1
ATOM 835 C CA . TYR A 1 104 ? -3.133 -9.740 -4.060 1.00 64.31 104 TYR A CA 1
ATOM 836 C C . TYR A 1 104 ? -1.987 -8.804 -3.674 1.00 64.31 104 TYR A C 1
ATOM 838 O O . TYR A 1 104 ? -1.699 -8.619 -2.489 1.00 64.31 104 TYR A O 1
ATOM 846 N N . LEU A 1 105 ? -1.394 -8.126 -4.661 1.00 72.62 105 LEU A N 1
ATOM 847 C CA . LEU A 1 105 ? -0.538 -6.961 -4.422 1.00 72.62 105 LEU A CA 1
ATOM 848 C C . LEU A 1 105 ? -1.289 -5.699 -4.831 1.00 72.62 105 LEU A C 1
ATOM 850 O O . LEU A 1 105 ? -1.721 -5.566 -5.973 1.00 72.62 105 LEU A O 1
ATOM 854 N N . ARG A 1 106 ? -1.400 -4.740 -3.910 1.00 76.06 106 ARG A N 1
ATOM 855 C CA . ARG A 1 106 ? -2.051 -3.455 -4.164 1.00 76.06 106 ARG A CA 1
ATOM 856 C C . ARG A 1 106 ? -1.110 -2.298 -3.872 1.00 76.06 106 ARG A C 1
ATOM 858 O O . ARG A 1 106 ? -0.573 -2.210 -2.772 1.00 76.06 106 ARG A O 1
ATOM 865 N N . ALA A 1 107 ? -1.001 -1.373 -4.817 1.00 78.38 107 ALA A N 1
ATOM 866 C CA . ALA A 1 107 ? -0.402 -0.063 -4.611 1.00 78.38 107 ALA A CA 1
ATOM 867 C C . ALA A 1 107 ? -1.481 1.008 -4.782 1.00 78.38 107 ALA A C 1
ATOM 869 O O . ALA A 1 107 ? -2.276 0.960 -5.718 1.00 78.38 107 ALA A O 1
ATOM 870 N N . THR A 1 108 ? -1.528 1.968 -3.867 1.00 78.94 108 THR A N 1
ATOM 871 C CA . THR A 1 108 ? -2.461 3.092 -3.938 1.00 78.94 108 THR A CA 1
ATOM 872 C C . THR A 1 108 ? -1.701 4.370 -3.688 1.00 78.94 108 THR A C 1
ATOM 874 O O . THR A 1 108 ? -0.781 4.392 -2.869 1.00 78.94 108 THR A O 1
ATOM 877 N N . LEU A 1 109 ? -2.114 5.428 -4.373 1.00 80.19 109 LEU A N 1
ATOM 878 C CA . LEU A 1 109 ? -1.652 6.763 -4.056 1.00 80.19 109 LEU A CA 1
ATOM 879 C C . LEU A 1 109 ? -2.703 7.507 -3.234 1.00 80.19 109 LEU A C 1
ATOM 881 O O . LEU A 1 109 ? -3.902 7.241 -3.353 1.00 80.19 109 LEU A O 1
ATOM 885 N N . ASP A 1 110 ? -2.247 8.405 -2.365 1.00 78.94 110 ASP A N 1
ATOM 886 C CA . ASP A 1 110 ? -3.138 9.249 -1.586 1.00 78.94 110 ASP A CA 1
ATOM 887 C C . ASP A 1 110 ? -3.976 10.163 -2.500 1.00 78.94 110 ASP A C 1
ATOM 889 O O . ASP A 1 110 ? -3.706 10.326 -3.694 1.00 78.94 110 ASP A O 1
ATOM 893 N N . ARG A 1 111 ? -5.017 10.765 -1.925 1.00 79.94 111 ARG A N 1
ATOM 894 C CA . ARG A 1 111 ? -5.982 11.616 -2.639 1.00 79.94 111 ARG A CA 1
ATOM 895 C C . ARG A 1 111 ? -5.362 12.812 -3.368 1.00 79.94 111 ARG A C 1
ATOM 897 O O . ARG A 1 111 ? -5.947 13.268 -4.342 1.00 79.94 111 ARG A O 1
ATOM 904 N N . ASN A 1 112 ? -4.225 13.314 -2.895 1.00 79.69 112 ASN A N 1
ATOM 905 C CA . ASN A 1 112 ? -3.557 14.491 -3.442 1.00 79.69 112 ASN A CA 1
ATOM 906 C C . ASN A 1 112 ? -2.355 14.101 -4.310 1.00 79.69 112 ASN A C 1
ATOM 908 O O . ASN A 1 112 ? -1.911 14.891 -5.136 1.00 79.69 112 ASN A O 1
ATOM 912 N N . GLY A 1 113 ? -1.855 12.875 -4.160 1.00 78.31 113 GLY A N 1
ATOM 913 C CA . GLY A 1 113 ? -0.765 12.343 -4.961 1.00 78.31 113 GLY A CA 1
ATOM 914 C C . GLY A 1 113 ? 0.583 12.965 -4.653 1.00 78.31 113 GLY A C 1
ATOM 915 O O . GLY A 1 113 ? 1.330 13.297 -5.572 1.00 78.31 113 GLY A O 1
ATOM 916 N N . PHE A 1 114 ? 0.890 13.115 -3.367 1.00 72.75 114 PHE A N 1
ATOM 917 C CA . PHE A 1 114 ? 2.108 13.788 -2.923 1.00 72.75 114 PHE A CA 1
ATOM 918 C C . PHE A 1 114 ? 3.377 12.971 -3.161 1.00 72.75 114 PHE A C 1
ATOM 920 O O . PHE A 1 114 ? 4.445 13.550 -3.341 1.00 72.75 114 PHE A O 1
ATOM 927 N N . PHE A 1 115 ? 3.273 11.641 -3.193 1.00 77.56 115 PHE A N 1
ATOM 928 C CA . PHE A 1 115 ? 4.424 10.767 -3.407 1.00 77.56 115 PHE A CA 1
ATOM 929 C C . PHE A 1 115 ? 4.449 10.195 -4.829 1.00 77.56 115 PHE A C 1
ATOM 931 O O . PHE A 1 115 ? 3.411 9.844 -5.392 1.00 77.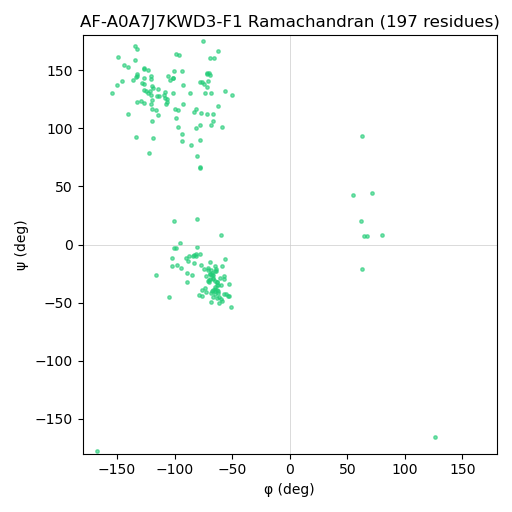56 115 PHE A O 1
ATOM 938 N N . PRO A 1 116 ? 5.629 10.077 -5.454 1.00 79.06 116 PRO A N 1
ATOM 939 C CA . PRO A 1 116 ? 5.725 9.464 -6.763 1.00 79.06 116 PRO A CA 1
ATOM 940 C C . PRO A 1 116 ? 5.501 7.951 -6.653 1.00 79.06 116 PRO A C 1
ATOM 942 O O . PRO A 1 116 ? 6.048 7.276 -5.786 1.00 79.06 116 PRO A O 1
ATOM 945 N N . GLY A 1 117 ? 4.699 7.413 -7.567 1.00 82.94 117 GLY A N 1
ATOM 946 C CA . GLY A 1 117 ? 4.611 5.982 -7.829 1.00 82.94 117 GLY A CA 1
ATOM 947 C C . GLY A 1 117 ? 4.768 5.744 -9.322 1.00 82.94 117 GLY A C 1
ATOM 948 O O . GLY A 1 117 ? 4.036 6.332 -10.123 1.00 82.94 117 GLY A O 1
ATOM 949 N N . ARG A 1 118 ? 5.742 4.927 -9.709 1.00 87.44 118 ARG A N 1
ATOM 950 C CA . ARG A 1 118 ? 6.032 4.535 -11.091 1.00 87.44 118 ARG A CA 1
ATOM 951 C C . ARG A 1 118 ? 5.912 3.029 -11.206 1.00 87.44 118 ARG A C 1
ATOM 953 O O . ARG A 1 118 ? 6.240 2.313 -10.264 1.00 87.44 118 ARG A O 1
ATOM 960 N N . PHE A 1 119 ? 5.434 2.553 -12.347 1.00 88.38 119 PHE A N 1
ATOM 961 C CA . PHE A 1 119 ? 5.352 1.123 -12.595 1.00 88.38 119 PHE A CA 1
ATOM 962 C C . PHE A 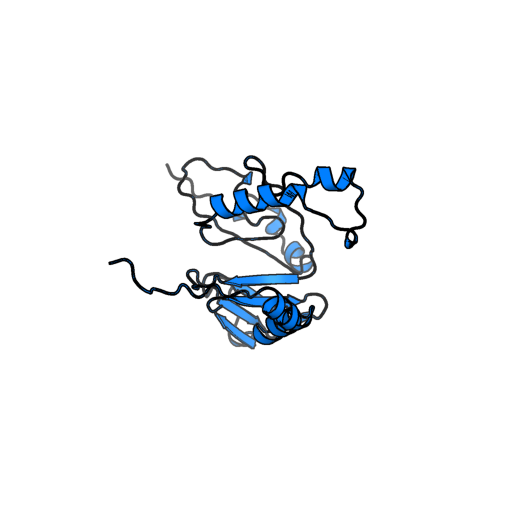1 119 ? 5.723 0.759 -14.028 1.00 88.38 119 PHE A C 1
ATOM 964 O O . PHE A 1 119 ? 5.514 1.539 -14.962 1.00 88.38 119 PHE A O 1
ATOM 971 N N . TYR A 1 120 ? 6.218 -0.463 -14.170 1.00 90.69 120 TYR A N 1
ATOM 972 C CA . TYR A 1 120 ? 6.494 -1.148 -15.420 1.00 90.69 120 TYR A CA 1
ATOM 973 C C . TYR A 1 120 ? 5.794 -2.505 -15.385 1.00 90.69 120 TYR A C 1
ATOM 975 O O . TYR A 1 120 ? 5.794 -3.193 -14.367 1.00 90.69 120 TYR A O 1
ATOM 983 N N . VAL A 1 121 ? 5.184 -2.877 -16.499 1.00 90.75 121 VAL A N 1
ATOM 984 C CA . VAL A 1 121 ? 4.693 -4.218 -16.789 1.00 90.75 121 VAL A CA 1
ATOM 985 C C . VAL A 1 121 ? 5.508 -4.708 -17.967 1.00 90.75 121 VAL A C 1
ATOM 987 O O . VAL A 1 121 ? 5.622 -3.997 -18.968 1.00 90.75 121 VAL A O 1
ATOM 990 N N . THR A 1 122 ? 6.089 -5.888 -17.837 1.00 90.81 122 THR A N 1
ATOM 991 C CA . THR A 1 122 ? 6.933 -6.477 -18.872 1.00 90.81 122 THR A CA 1
ATOM 992 C C . THR A 1 122 ? 6.171 -7.495 -19.719 1.00 90.81 122 THR A C 1
ATOM 994 O O . THR A 1 122 ? 5.105 -7.976 -19.319 1.00 90.81 122 THR A O 1
ATOM 997 N N . HIS A 1 123 ? 6.716 -7.859 -20.881 1.00 89.31 123 HIS A N 1
ATOM 998 C CA . HIS A 1 123 ? 6.138 -8.897 -21.741 1.00 89.31 123 HIS A CA 1
ATOM 999 C C . HIS A 1 123 ? 6.139 -10.268 -21.048 1.00 89.31 123 HIS A C 1
ATOM 1001 O O . HIS A 1 123 ? 5.187 -11.035 -21.189 1.00 89.31 123 HIS A O 1
ATOM 1007 N N . ASN A 1 124 ? 7.137 -10.538 -20.197 1.00 86.00 124 ASN A N 1
ATOM 1008 C CA . ASN A 1 124 ? 7.179 -11.727 -19.336 1.00 86.00 124 ASN A CA 1
ATOM 1009 C C . ASN A 1 124 ? 6.336 -11.622 -18.045 1.00 86.00 124 ASN A C 1
ATOM 1011 O O . ASN A 1 124 ? 6.578 -12.355 -17.089 1.00 86.00 124 ASN A O 1
ATOM 1015 N N . ARG A 1 125 ? 5.328 -10.738 -18.016 1.00 82.75 125 ARG A N 1
ATOM 1016 C CA . ARG A 1 125 ? 4.332 -10.598 -16.934 1.00 82.75 125 ARG A CA 1
ATOM 1017 C C . ARG A 1 125 ? 4.899 -10.224 -15.559 1.00 82.75 125 ARG A C 1
ATOM 1019 O O . ARG A 1 125 ? 4.208 -10.384 -14.552 1.00 82.75 125 ARG A O 1
ATOM 1026 N N . ARG A 1 126 ? 6.108 -9.664 -15.490 1.00 86.06 126 ARG A N 1
ATOM 1027 C CA . ARG A 1 126 ? 6.608 -9.036 -14.261 1.00 86.06 126 ARG A CA 1
ATOM 1028 C C . ARG A 1 126 ? 5.970 -7.663 -14.105 1.00 86.06 126 ARG A C 1
ATOM 1030 O O . ARG A 1 126 ? 5.815 -6.911 -15.068 1.00 86.06 126 ARG A O 1
ATOM 1037 N N . VAL A 1 127 ? 5.617 -7.330 -12.870 1.00 86.44 127 VAL A N 1
ATOM 1038 C CA . VAL A 1 127 ? 5.144 -5.996 -12.498 1.00 86.44 127 VAL A CA 1
ATOM 1039 C C . VAL A 1 127 ? 6.152 -5.406 -11.531 1.00 86.44 127 VAL A C 1
ATOM 1041 O O . VAL A 1 127 ? 6.339 -5.916 -10.432 1.00 86.44 127 VAL A O 1
ATOM 1044 N N . ILE A 1 128 ? 6.799 -4.325 -11.948 1.00 88.25 128 ILE A N 1
ATOM 1045 C CA . ILE A 1 128 ? 7.766 -3.593 -11.140 1.00 88.25 128 ILE A CA 1
ATOM 1046 C C . ILE A 1 128 ? 7.112 -2.279 -10.742 1.00 88.25 128 ILE A C 1
ATOM 1048 O O . ILE A 1 128 ? 6.652 -1.538 -11.607 1.00 88.25 128 ILE A O 1
ATOM 1052 N N . MET A 1 129 ? 7.074 -1.976 -9.447 1.00 86.06 129 MET A N 1
ATOM 1053 C CA . MET A 1 129 ? 6.598 -0.697 -8.924 1.00 86.06 129 MET A CA 1
ATOM 1054 C C . MET A 1 129 ? 7.662 -0.107 -8.007 1.00 86.06 129 MET A C 1
ATOM 1056 O O . MET A 1 129 ? 8.204 -0.805 -7.153 1.00 86.06 129 MET A O 1
ATOM 1060 N N . ALA A 1 130 ? 7.962 1.172 -8.196 1.00 84.19 130 ALA A N 1
ATOM 1061 C CA . ALA A 1 130 ? 8.934 1.892 -7.392 1.00 84.19 130 ALA A CA 1
ATOM 1062 C C . ALA A 1 130 ? 8.560 3.374 -7.271 1.00 84.19 130 ALA A C 1
ATOM 1064 O O . ALA A 1 130 ? 7.791 3.913 -8.072 1.00 84.19 130 ALA A O 1
ATOM 1065 N N . SER A 1 131 ? 9.136 4.051 -6.277 1.00 80.81 131 SER A N 1
ATOM 1066 C CA . SER A 1 131 ? 9.000 5.506 -6.134 1.00 80.81 131 SER A CA 1
ATOM 1067 C C . SER A 1 131 ? 9.720 6.271 -7.253 1.00 80.81 131 SER A C 1
ATOM 1069 O O . SER A 1 131 ? 9.358 7.404 -7.559 1.00 80.81 131 SER A O 1
ATOM 1071 N N . GLU A 1 132 ? 10.703 5.645 -7.906 1.00 81.50 132 GLU A N 1
ATOM 1072 C CA . GLU A 1 132 ? 11.569 6.253 -8.920 1.00 81.50 132 GLU A CA 1
ATOM 1073 C C . GLU A 1 132 ? 11.695 5.368 -10.170 1.00 81.50 132 GLU A C 1
ATOM 1075 O O . GLU A 1 132 ? 11.268 4.212 -10.191 1.00 81.50 132 GLU A O 1
ATOM 1080 N N . VAL A 1 133 ? 12.256 5.924 -11.245 1.00 84.94 133 VAL A N 1
ATOM 1081 C CA . VAL A 1 133 ? 12.562 5.184 -12.480 1.00 84.94 133 VAL A CA 1
ATOM 1082 C C . VAL A 1 133 ? 14.001 4.671 -12.445 1.00 84.94 133 VAL A C 1
ATOM 1084 O O . VAL A 1 133 ? 14.857 5.306 -11.846 1.00 84.94 133 VAL A O 1
ATOM 1087 N N . GLY A 1 134 ? 14.274 3.532 -13.087 1.00 83.44 134 GLY A N 1
ATOM 1088 C CA . GLY A 1 134 ? 15.633 2.972 -13.155 1.00 83.44 134 GLY A CA 1
ATOM 1089 C C . GLY A 1 134 ? 16.085 2.195 -11.914 1.00 83.44 134 GLY A C 1
ATOM 1090 O O . GLY A 1 134 ? 17.238 1.796 -11.844 1.00 83.44 134 GLY A O 1
ATOM 1091 N N . VAL A 1 135 ? 15.190 1.933 -10.952 1.00 83.44 135 VAL A N 1
ATOM 1092 C CA . VAL A 1 135 ? 15.500 1.119 -9.757 1.00 83.44 135 VAL A CA 1
ATOM 1093 C C . VAL A 1 135 ? 15.826 -0.335 -10.120 1.00 83.44 135 VAL A C 1
ATOM 1095 O O . VAL A 1 135 ? 16.622 -0.983 -9.450 1.00 83.44 135 VAL A O 1
ATOM 1098 N N . VAL A 1 136 ? 15.215 -0.843 -11.191 1.00 85.50 136 VAL A N 1
ATOM 1099 C CA . VAL A 1 136 ? 15.492 -2.163 -11.760 1.00 85.50 136 VAL A CA 1
ATOM 1100 C C . VAL A 1 136 ? 15.844 -1.970 -13.228 1.00 85.50 136 VAL A C 1
ATOM 1102 O O . VAL A 1 136 ? 15.124 -1.274 -13.948 1.00 85.50 136 VAL A O 1
AT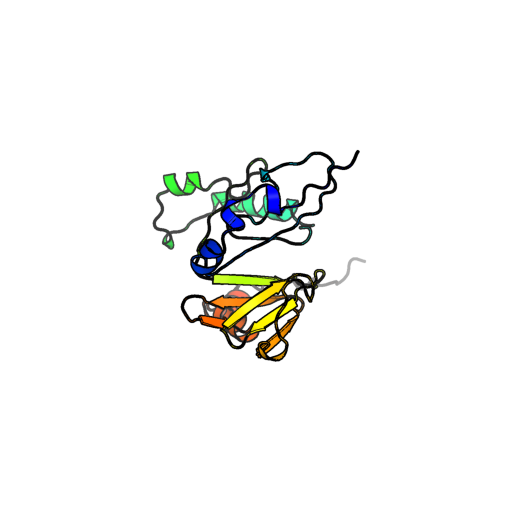OM 1105 N N . ASN A 1 137 ? 16.933 -2.597 -13.670 1.00 87.88 137 ASN A N 1
ATOM 1106 C CA . ASN A 1 137 ? 17.318 -2.613 -15.076 1.00 87.88 137 ASN A CA 1
ATOM 1107 C C . ASN A 1 137 ? 16.351 -3.513 -15.853 1.00 87.88 137 ASN A C 1
ATOM 1109 O O . ASN A 1 137 ? 16.323 -4.727 -15.657 1.00 87.88 137 ASN A O 1
ATOM 1113 N N . ILE A 1 138 ? 15.545 -2.903 -16.719 1.00 88.62 138 ILE A N 1
ATOM 1114 C CA . ILE A 1 138 ? 14.596 -3.595 -17.592 1.00 88.62 138 ILE A CA 1
ATOM 1115 C C . ILE A 1 138 ? 14.977 -3.234 -19.030 1.00 88.62 138 ILE A C 1
ATOM 1117 O O . ILE A 1 138 ? 14.971 -2.041 -19.352 1.00 88.62 138 ILE A O 1
ATOM 1121 N N . PRO A 1 139 ? 15.310 -4.215 -19.887 1.00 92.56 139 PRO A N 1
ATOM 1122 C CA . PRO A 1 139 ? 15.563 -3.952 -21.298 1.00 92.56 139 PRO A CA 1
ATOM 1123 C C . PRO A 1 139 ? 14.350 -3.254 -21.938 1.00 92.56 139 PRO A C 1
ATOM 1125 O O . PRO A 1 139 ? 13.221 -3.698 -21.700 1.00 92.56 139 PRO A O 1
ATOM 1128 N N . PRO A 1 140 ? 14.525 -2.158 -22.703 1.00 93.00 140 PRO A N 1
ATOM 1129 C CA . PRO A 1 140 ? 13.410 -1.410 -23.290 1.00 93.00 140 PRO A CA 1
ATOM 1130 C C . PRO A 1 140 ? 12.433 -2.272 -24.101 1.00 93.00 140 PRO A C 1
ATOM 1132 O O . PRO A 1 140 ? 11.230 -2.023 -24.072 1.00 93.00 140 PRO A O 1
ATOM 1135 N N . GLU A 1 141 ? 12.937 -3.304 -24.772 1.00 95.44 141 GLU A N 1
ATOM 1136 C CA . GLU A 1 141 ? 12.181 -4.287 -25.545 1.00 95.44 141 GLU A CA 1
ATOM 1137 C C . GLU A 1 141 ? 11.279 -5.192 -24.686 1.00 95.44 141 GLU A C 1
ATOM 1139 O O . GLU A 1 141 ? 10.235 -5.646 -25.151 1.00 95.44 141 GLU A O 1
ATOM 1144 N N . ASP A 1 142 ? 11.616 -5.417 -23.411 1.00 94.12 142 ASP A N 1
ATOM 1145 C CA . ASP A 1 142 ? 10.784 -6.193 -22.481 1.00 94.12 142 ASP A CA 1
ATOM 1146 C C . ASP A 1 142 ? 9.673 -5.325 -21.861 1.00 94.12 142 ASP A C 1
ATOM 1148 O O . ASP A 1 142 ? 8.766 -5.850 -21.223 1.00 94.12 142 ASP A O 1
ATOM 1152 N N . VAL A 1 143 ? 9.672 -4.000 -22.060 1.00 94.25 143 VAL A N 1
ATOM 1153 C CA . VAL A 1 143 ? 8.644 -3.111 -21.496 1.00 94.25 143 VAL A CA 1
ATOM 1154 C C . VAL A 1 143 ? 7.352 -3.189 -22.314 1.00 94.25 143 VAL A C 1
ATOM 1156 O O . VAL A 1 143 ? 7.216 -2.550 -23.352 1.00 94.25 143 VAL A O 1
ATOM 1159 N N . PHE A 1 144 ? 6.353 -3.902 -21.792 1.00 93.06 144 PHE A N 1
ATOM 1160 C CA . PHE A 1 144 ? 5.006 -3.956 -22.369 1.00 93.06 144 PHE A CA 1
ATOM 1161 C C . PHE A 1 144 ? 4.199 -2.684 -22.072 1.00 93.06 144 PHE A C 1
ATOM 1163 O O . PHE A 1 144 ? 3.521 -2.131 -22.935 1.00 93.06 144 PHE A O 1
ATOM 1170 N N . ARG A 1 145 ? 4.255 -2.192 -20.827 1.00 92.12 145 ARG A N 1
ATOM 1171 C CA . ARG A 1 145 ? 3.547 -0.975 -20.401 1.00 92.12 145 ARG A CA 1
ATOM 1172 C C . ARG A 1 145 ? 4.304 -0.275 -19.284 1.00 92.12 145 ARG A C 1
ATOM 1174 O O . ARG A 1 145 ? 4.706 -0.913 -18.322 1.00 92.12 145 ARG A O 1
ATOM 1181 N N . LYS A 1 146 ? 4.417 1.050 -19.343 1.00 92.38 146 LYS A N 1
ATOM 1182 C CA . LYS A 1 146 ? 4.943 1.871 -18.241 1.00 92.38 146 LYS A CA 1
ATOM 1183 C C . LYS A 1 146 ? 3.973 2.985 -17.880 1.00 92.38 146 LYS A C 1
ATOM 1185 O O . LYS A 1 146 ? 3.226 3.455 -18.734 1.00 92.38 146 LYS A O 1
ATOM 1190 N N . GLY A 1 147 ? 3.983 3.413 -16.624 1.00 90.50 147 GLY A N 1
ATOM 1191 C CA . GLY A 1 147 ? 3.080 4.459 -16.164 1.00 90.50 147 GLY A CA 1
ATOM 1192 C C . GLY A 1 147 ? 3.424 5.020 -14.794 1.00 90.50 147 GLY A C 1
ATOM 1193 O O . GLY A 1 147 ? 4.410 4.648 -14.153 1.00 90.50 147 GLY A O 1
ATOM 1194 N N . ARG A 1 148 ? 2.578 5.948 -14.346 1.00 89.12 148 ARG A N 1
ATOM 1195 C CA . ARG A 1 148 ? 2.611 6.517 -13.000 1.00 89.12 148 ARG A CA 1
ATOM 1196 C C . ARG A 1 148 ? 1.281 6.322 -12.297 1.00 89.12 148 ARG A C 1
ATOM 1198 O O . ARG A 1 148 ? 0.241 6.328 -12.948 1.00 89.12 148 ARG A O 1
ATOM 1205 N N . LEU A 1 149 ? 1.327 6.216 -10.975 1.00 84.12 149 LEU A N 1
ATOM 1206 C CA . LEU A 1 149 ? 0.136 6.347 -10.150 1.00 84.12 149 LEU A CA 1
ATOM 1207 C C . LEU A 1 149 ? -0.274 7.820 -10.099 1.00 84.12 149 LEU A C 1
ATOM 1209 O O . LEU A 1 149 ? 0.554 8.705 -9.862 1.00 84.12 149 LEU A O 1
ATOM 1213 N N . ASN A 1 150 ? -1.553 8.061 -10.359 1.00 86.81 150 ASN A N 1
ATOM 1214 C CA . ASN A 1 150 ? -2.191 9.365 -10.218 1.00 86.81 150 ASN A CA 1
ATOM 1215 C C . ASN A 1 150 ? -2.894 9.466 -8.853 1.00 86.81 150 ASN A C 1
ATOM 1217 O O . ASN A 1 150 ? -3.119 8.432 -8.217 1.00 86.81 150 ASN A O 1
ATOM 1221 N N . PRO A 1 151 ? -3.240 10.679 -8.384 1.00 85.50 151 PRO A N 1
ATOM 1222 C CA . PRO A 1 151 ? -3.937 10.855 -7.113 1.00 85.50 151 PRO A CA 1
ATOM 1223 C C . PRO A 1 151 ? -5.177 9.954 -6.998 1.00 85.50 151 PRO A C 1
ATOM 1225 O O . PRO A 1 151 ? -6.004 9.893 -7.909 1.00 85.50 151 PRO A O 1
ATOM 1228 N N . GLY A 1 152 ? -5.275 9.206 -5.896 1.00 76.75 152 GLY A N 1
ATOM 1229 C CA . GLY A 1 152 ? -6.363 8.257 -5.637 1.00 76.75 152 GLY A CA 1
ATOM 1230 C C . GLY A 1 152 ? -6.419 7.031 -6.560 1.00 76.75 152 GLY A C 1
ATOM 1231 O O . GLY A 1 152 ? -7.405 6.293 -6.507 1.00 76.75 152 GLY A O 1
ATOM 1232 N N . MET A 1 153 ? -5.421 6.807 -7.420 1.00 81.94 153 MET A N 1
ATOM 1233 C CA . MET A 1 153 ? -5.342 5.632 -8.292 1.00 81.94 153 MET A CA 1
ATOM 1234 C C . MET A 1 153 ? -4.918 4.390 -7.504 1.00 81.94 153 MET A C 1
ATOM 1236 O O . MET A 1 153 ? -4.012 4.447 -6.668 1.00 81.94 153 MET A O 1
ATOM 1240 N N . MET A 1 154 ? -5.537 3.259 -7.828 1.00 81.62 154 MET A N 1
ATOM 1241 C CA . MET A 1 154 ? -5.215 1.937 -7.316 1.00 81.62 154 MET A CA 1
ATOM 1242 C C . MET A 1 154 ? -4.668 1.066 -8.450 1.00 81.62 154 MET A C 1
ATOM 1244 O O . MET A 1 154 ? -5.292 0.920 -9.497 1.00 81.62 154 MET A O 1
ATOM 1248 N N . LEU A 1 155 ? -3.507 0.463 -8.218 1.00 80.31 155 LEU A N 1
ATOM 1249 C CA . LEU A 1 155 ? -2.944 -0.598 -9.044 1.00 80.31 155 LEU A CA 1
ATOM 1250 C C . LEU A 1 155 ? -3.067 -1.905 -8.266 1.00 80.31 155 LEU A C 1
ATOM 1252 O O . LEU A 1 155 ? -2.535 -2.011 -7.159 1.00 80.31 155 LEU A O 1
ATOM 1256 N N . LEU A 1 156 ? -3.772 -2.882 -8.828 1.00 85.44 156 LEU A N 1
ATOM 1257 C CA . LEU A 1 156 ? -3.959 -4.194 -8.215 1.00 85.44 156 LEU A CA 1
ATOM 1258 C C . LEU A 1 156 ? -3.408 -5.275 -9.144 1.00 85.44 156 LEU A C 1
ATOM 1260 O O . LEU A 1 156 ? -3.755 -5.319 -10.322 1.00 85.44 156 LEU A O 1
ATOM 1264 N N . VAL A 1 157 ? -2.565 -6.144 -8.601 1.00 83.62 157 VAL A N 1
ATOM 1265 C CA . VAL A 1 157 ? -2.077 -7.352 -9.265 1.00 83.62 157 VAL A CA 1
ATOM 1266 C C . VAL A 1 157 ? -2.774 -8.544 -8.622 1.00 83.62 157 VAL A C 1
ATOM 1268 O O . VAL A 1 157 ? -2.717 -8.717 -7.401 1.00 83.62 157 VAL A O 1
ATOM 1271 N N . ASP A 1 158 ? -3.457 -9.328 -9.449 1.00 83.69 158 ASP A N 1
ATOM 1272 C CA . ASP A 1 158 ? -4.103 -10.580 -9.066 1.00 83.69 158 ASP A CA 1
ATOM 1273 C C . ASP A 1 158 ? -3.176 -11.733 -9.467 1.00 83.69 158 ASP A C 1
ATOM 1275 O O . ASP A 1 158 ? -2.982 -11.995 -10.659 1.00 83.69 158 ASP A O 1
ATOM 1279 N N . PHE A 1 159 ? -2.569 -12.388 -8.473 1.00 78.50 159 PHE A N 1
ATOM 1280 C CA . PHE A 1 159 ? -1.615 -13.476 -8.704 1.00 78.50 159 PHE A CA 1
ATOM 1281 C C . PHE A 1 159 ? -2.287 -14.776 -9.146 1.00 78.50 159 PHE A C 1
ATOM 1283 O O . PHE A 1 159 ? -1.630 -15.596 -9.775 1.00 78.50 159 PHE A O 1
ATOM 1290 N N . VAL A 1 160 ? -3.582 -14.948 -8.866 1.00 79.75 160 VAL A N 1
ATOM 1291 C CA . VAL A 1 160 ? -4.345 -16.138 -9.267 1.00 79.75 160 VAL A CA 1
ATOM 1292 C C . VAL A 1 160 ? -4.741 -16.033 -10.736 1.00 79.75 160 VAL A C 1
ATOM 1294 O O . VAL A 1 160 ? -4.616 -16.985 -11.499 1.00 79.75 160 VAL A O 1
ATOM 1297 N N . LYS A 1 161 ? -5.206 -14.854 -11.157 1.00 80.50 161 LYS A N 1
ATOM 1298 C CA . LYS A 1 161 ? -5.614 -14.604 -12.548 1.00 80.50 161 LYS A CA 1
ATOM 1299 C C . LYS A 1 161 ? -4.461 -14.163 -13.445 1.00 80.50 161 LYS A C 1
ATOM 1301 O O . LYS A 1 161 ? -4.642 -14.082 -14.656 1.00 80.50 161 LYS A O 1
ATOM 1306 N N . HIS A 1 162 ? -3.301 -13.858 -12.865 1.00 80.88 162 HIS A N 1
ATOM 1307 C CA . HIS A 1 162 ? -2.125 -13.323 -13.552 1.00 80.88 162 HIS A CA 1
ATOM 1308 C C . HIS A 1 162 ? -2.417 -12.046 -14.359 1.00 80.88 162 HIS A C 1
ATOM 1310 O O . HIS A 1 162 ? -1.946 -11.889 -15.488 1.00 80.88 162 HIS A O 1
ATOM 1316 N N . ILE A 1 163 ? -3.198 -11.124 -13.783 1.00 82.44 163 ILE A N 1
ATOM 1317 C CA . ILE A 1 163 ? -3.575 -9.859 -14.431 1.00 82.44 163 ILE A CA 1
ATOM 1318 C C . ILE A 1 163 ? -3.260 -8.642 -13.564 1.00 82.44 163 ILE A C 1
ATOM 1320 O O . ILE A 1 163 ? -3.302 -8.683 -12.335 1.00 82.44 163 ILE A O 1
ATOM 1324 N N . VAL A 1 164 ? -3.016 -7.519 -14.241 1.00 84.25 164 VAL A N 1
ATOM 1325 C CA . VAL A 1 164 ? -3.004 -6.188 -13.629 1.00 84.25 164 VAL A CA 1
ATOM 1326 C C . VAL A 1 164 ? -4.362 -5.542 -13.867 1.00 84.25 164 VAL A C 1
ATOM 1328 O O . VAL A 1 164 ? -4.730 -5.272 -15.011 1.00 84.25 164 VAL A O 1
ATOM 1331 N N . ILE A 1 165 ? -5.099 -5.288 -12.793 1.00 84.38 165 ILE A N 1
ATOM 1332 C CA . ILE A 1 165 ? -6.452 -4.738 -12.844 1.00 84.38 165 ILE A CA 1
ATOM 1333 C C . ILE A 1 165 ? -6.369 -3.210 -12.901 1.00 84.38 165 ILE A C 1
ATOM 1335 O O . ILE A 1 165 ? -5.669 -2.578 -12.107 1.00 84.38 165 ILE A O 1
ATOM 1339 N N . ASP A 1 166 ? -7.090 -2.626 -13.858 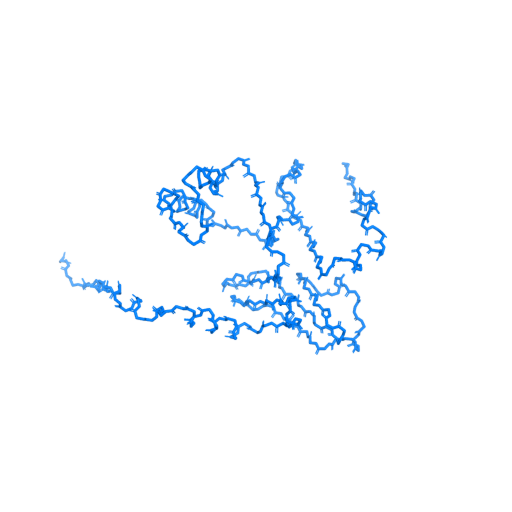1.00 84.38 166 ASP A N 1
ATOM 1340 C CA . ASP A 1 166 ? -7.202 -1.178 -14.020 1.00 84.38 166 ASP A CA 1
ATOM 1341 C C . ASP A 1 166 ? -8.010 -0.530 -12.883 1.00 84.38 166 ASP A C 1
ATOM 1343 O O . ASP A 1 166 ? -8.998 -1.091 -12.401 1.00 84.38 166 ASP A O 1
ATOM 1347 N N . ASP A 1 167 ? -7.625 0.689 -12.503 1.00 86.88 167 ASP A N 1
ATOM 1348 C CA . ASP A 1 167 ? -8.249 1.470 -11.431 1.00 86.88 167 ASP A CA 1
ATOM 1349 C C . ASP A 1 167 ? -9.768 1.628 -11.604 1.00 86.88 167 ASP A C 1
ATOM 1351 O O . ASP A 1 167 ? -10.527 1.439 -10.649 1.00 86.88 167 ASP A O 1
ATOM 1355 N N . LYS A 1 168 ? -10.238 1.933 -12.823 1.00 89.12 168 LYS A N 1
ATOM 1356 C CA . LYS A 1 168 ? -11.668 2.158 -13.086 1.00 89.12 168 LYS A CA 1
ATOM 1357 C C . LYS A 1 168 ? -12.462 0.870 -12.944 1.00 89.12 168 LYS A C 1
ATOM 1359 O O . LYS A 1 168 ? -13.551 0.878 -12.371 1.00 89.12 168 LYS A O 1
ATOM 1364 N N . VAL A 1 169 ? -11.913 -0.231 -13.455 1.00 88.50 169 VAL A N 1
ATOM 1365 C CA . VAL A 1 169 ? -12.527 -1.560 -13.356 1.00 88.50 169 VAL A CA 1
ATOM 1366 C C . VAL A 1 169 ? -12.611 -1.975 -11.892 1.00 88.50 169 VAL A C 1
ATOM 1368 O O . VAL A 1 169 ? -13.680 -2.374 -11.433 1.00 88.50 169 VAL A O 1
ATOM 1371 N N . LEU A 1 170 ? -11.524 -1.792 -11.141 1.00 86.69 170 LEU A N 1
ATOM 1372 C CA . LEU A 1 170 ? -11.455 -2.133 -9.727 1.00 86.69 170 LEU A CA 1
ATOM 1373 C C . LEU A 1 170 ? -12.471 -1.343 -8.894 1.00 86.69 170 LEU A C 1
ATOM 1375 O O . LEU A 1 170 ? -13.249 -1.920 -8.132 1.00 86.69 170 LEU A O 1
ATOM 1379 N N . LYS A 1 171 ? -12.505 -0.018 -9.064 1.00 89.44 171 LYS A N 1
ATOM 1380 C CA . LYS A 1 171 ? -13.446 0.853 -8.350 1.00 89.44 171 LYS A CA 1
ATOM 1381 C C . LYS A 1 171 ? -14.894 0.545 -8.711 1.00 89.44 171 LYS A C 1
ATOM 1383 O O . LYS A 1 171 ? -15.734 0.532 -7.816 1.00 89.44 171 LYS A O 1
ATOM 1388 N 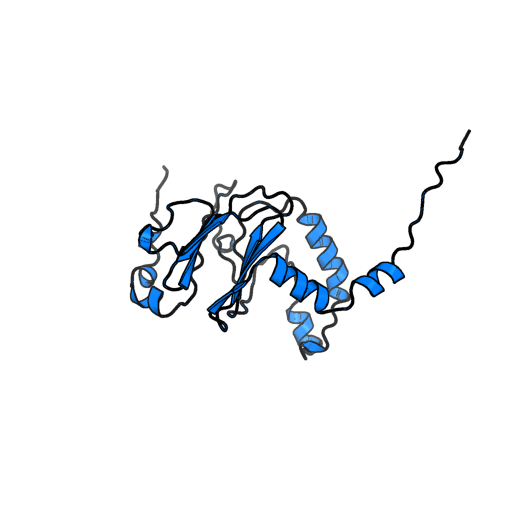N . LYS A 1 172 ? -15.184 0.251 -9.984 1.00 89.69 172 LYS A N 1
ATOM 1389 C CA . LYS A 1 172 ? -16.522 -0.160 -10.433 1.00 89.69 172 LYS A CA 1
ATOM 1390 C C . LYS A 1 172 ? -16.933 -1.501 -9.827 1.00 89.69 172 LYS A C 1
ATOM 1392 O O . LYS A 1 172 ? -18.063 -1.644 -9.378 1.00 89.69 172 LYS A O 1
ATOM 1397 N N . GLN A 1 173 ? -16.027 -2.476 -9.776 1.00 88.62 173 GLN A N 1
ATOM 1398 C CA . GLN A 1 173 ? -16.301 -3.762 -9.137 1.00 88.62 173 GLN A CA 1
ATOM 1399 C C . GLN A 1 173 ? -16.646 -3.575 -7.654 1.00 88.62 173 GLN A C 1
ATOM 1401 O O . GLN A 1 173 ? -17.642 -4.121 -7.183 1.00 88.62 173 GLN A O 1
ATOM 1406 N N . TYR A 1 174 ? -15.864 -2.774 -6.922 1.00 87.06 174 TYR A N 1
ATOM 1407 C CA . TYR A 1 174 ? -16.144 -2.512 -5.512 1.00 87.06 174 TYR A CA 1
ATOM 1408 C C . TYR A 1 174 ? -17.418 -1.698 -5.299 1.00 87.06 174 TYR A C 1
ATOM 1410 O O . TYR A 1 174 ? -18.177 -2.020 -4.390 1.00 87.06 174 TYR A O 1
ATOM 1418 N N . SER A 1 175 ? -17.698 -0.692 -6.132 1.00 88.06 175 SER A N 1
ATOM 1419 C CA . SER A 1 175 ? -18.916 0.115 -5.998 1.00 88.06 175 SER A CA 1
ATOM 1420 C C . SER A 1 175 ? -20.193 -0.675 -6.292 1.00 88.06 175 SER A C 1
ATOM 1422 O O . SER A 1 175 ? -21.249 -0.327 -5.775 1.00 88.06 175 SER A O 1
ATOM 1424 N N . LEU A 1 176 ? -20.106 -1.748 -7.081 1.00 88.69 176 LEU A N 1
ATOM 1425 C CA . LEU A 1 176 ? -21.229 -2.639 -7.373 1.00 88.69 176 LEU A CA 1
ATOM 1426 C C . LEU A 1 176 ? -21.360 -3.802 -6.378 1.00 88.69 176 LEU A C 1
ATOM 1428 O O . LEU A 1 176 ? -22.390 -4.469 -6.363 1.00 88.69 176 LEU A O 1
ATOM 1432 N N . ALA A 1 177 ? -20.359 -4.044 -5.523 1.00 87.06 177 ALA A N 1
ATOM 1433 C CA . ALA A 1 177 ? -20.373 -5.162 -4.575 1.00 87.06 177 ALA A CA 1
ATOM 1434 C C . ALA A 1 177 ? -21.483 -5.047 -3.513 1.00 87.06 177 ALA A C 1
ATOM 1436 O O . ALA A 1 177 ? -21.881 -6.049 -2.916 1.00 87.06 177 ALA A O 1
ATOM 1437 N N . ARG A 1 178 ? -21.974 -3.830 -3.249 1.00 83.81 178 ARG A N 1
ATOM 1438 C CA . ARG A 1 178 ? -23.105 -3.540 -2.356 1.00 83.81 178 ARG A CA 1
ATOM 1439 C C . ARG A 1 178 ? -23.916 -2.365 -2.923 1.00 83.81 178 ARG A C 1
ATOM 1441 O O . ARG A 1 178 ? -23.351 -1.526 -3.622 1.00 83.81 178 ARG A O 1
ATOM 1448 N N . PRO A 1 179 ? -25.217 -2.242 -2.603 1.00 84.06 179 PRO A N 1
ATOM 1449 C CA . PRO A 1 179 ? -26.071 -1.170 -3.120 1.00 84.06 179 PRO A CA 1
ATOM 1450 C C . PRO A 1 179 ? -25.827 0.165 -2.389 1.00 84.06 179 PRO A C 1
ATOM 1452 O O . PRO A 1 179 ? -26.689 0.666 -1.670 1.00 84.06 179 PRO A O 1
ATOM 1455 N N . TYR A 1 180 ? -24.642 0.760 -2.551 1.00 81.94 180 TYR A N 1
ATOM 1456 C CA . TYR A 1 180 ? -24.261 1.978 -1.824 1.00 81.94 180 TYR A CA 1
ATOM 1457 C C . TYR A 1 180 ? -25.147 3.192 -2.150 1.00 81.94 180 TYR A C 1
ATOM 1459 O O . TYR A 1 180 ? -25.429 3.985 -1.256 1.00 81.94 180 TYR A O 1
ATOM 1467 N N . GLY A 1 181 ? -25.621 3.323 -3.397 1.00 72.12 181 GLY A N 1
ATOM 1468 C CA . GLY A 1 181 ? -26.429 4.471 -3.836 1.00 72.12 181 GLY A CA 1
ATOM 1469 C C . GLY A 1 181 ? -27.759 4.609 -3.088 1.00 72.12 181 GLY A C 1
ATOM 1470 O O . GLY A 1 181 ? -28.109 5.704 -2.656 1.00 72.12 181 GLY A O 1
ATOM 1471 N N . GLY A 1 182 ? -28.457 3.492 -2.854 1.00 66.75 182 GLY A N 1
ATOM 1472 C CA . GLY A 1 182 ? -29.715 3.494 -2.098 1.00 66.75 182 GLY A CA 1
ATOM 1473 C C . GLY A 1 182 ? -29.517 3.754 -0.601 1.00 66.75 182 GLY A C 1
ATOM 1474 O O . GLY A 1 182 ? -30.365 4.369 0.039 1.00 66.75 182 GLY A O 1
ATOM 1475 N N . THR A 1 183 ? -28.387 3.325 -0.034 1.00 62.81 183 THR A N 1
ATOM 1476 C CA . THR A 1 183 ? -28.056 3.580 1.376 1.00 62.81 183 THR A CA 1
ATOM 1477 C C . THR A 1 183 ? -27.681 5.041 1.609 1.00 62.81 183 THR A C 1
ATOM 1479 O O . THR A 1 183 ? -28.137 5.624 2.586 1.00 62.81 183 THR A O 1
ATOM 1482 N N . ALA A 1 184 ? -26.909 5.646 0.699 1.00 62.00 184 ALA A N 1
ATOM 1483 C CA . ALA A 1 184 ? -26.507 7.047 0.799 1.00 62.00 184 ALA A CA 1
ATOM 1484 C C . ALA A 1 184 ? -27.720 7.992 0.782 1.00 62.00 184 ALA A C 1
ATOM 1486 O O . ALA A 1 184 ? -27.825 8.856 1.648 1.00 62.00 184 ALA A O 1
ATOM 1487 N N . GLN A 1 185 ? -28.677 7.768 -0.127 1.00 59.44 185 GLN A N 1
ATOM 1488 C CA . GLN A 1 185 ? -29.905 8.569 -0.219 1.00 59.44 185 GLN A CA 1
ATOM 1489 C C . GLN A 1 185 ? -30.784 8.479 1.036 1.00 59.44 185 GLN A C 1
ATOM 1491 O O . GLN A 1 185 ? -31.388 9.469 1.429 1.00 59.44 185 GLN A O 1
ATOM 1496 N N . LYS A 1 186 ? -30.838 7.318 1.702 1.00 59.97 186 LYS A N 1
ATOM 1497 C CA . LYS A 1 186 ? -31.637 7.143 2.931 1.00 59.97 186 LYS A CA 1
ATOM 1498 C C . LYS A 1 186 ? -31.085 7.912 4.131 1.00 59.97 186 LYS A C 1
ATOM 1500 O O . LYS A 1 186 ? -31.832 8.208 5.058 1.00 59.97 186 LYS A O 1
ATOM 1505 N N . THR A 1 187 ? -29.787 8.200 4.141 1.00 59.44 187 THR A N 1
ATOM 1506 C CA . THR A 1 187 ? -29.108 8.848 5.272 1.00 59.44 187 THR A CA 1
ATOM 1507 C C . THR A 1 187 ? -28.833 10.332 5.057 1.00 59.44 187 THR A C 1
ATOM 1509 O O . THR A 1 187 ? -28.474 11.012 6.013 1.00 59.44 187 THR A O 1
ATOM 1512 N N . ASP A 1 188 ? -28.996 10.846 3.836 1.00 57.66 188 ASP A N 1
ATOM 1513 C CA . ASP A 1 188 ? -28.647 12.226 3.489 1.00 57.66 188 ASP A CA 1
ATOM 1514 C C . ASP A 1 188 ? -29.753 13.199 3.936 1.00 57.66 188 ASP A C 1
ATOM 1516 O O . ASP A 1 188 ? -30.578 13.660 3.154 1.00 57.66 188 ASP A O 1
ATOM 1520 N N . HIS A 1 189 ? -29.806 13.479 5.240 1.00 62.84 189 HIS A N 1
ATOM 1521 C CA . HIS A 1 189 ? -30.624 14.559 5.794 1.00 62.84 189 HIS A CA 1
ATOM 1522 C C . HIS A 1 189 ? -29.793 15.840 5.721 1.00 62.84 189 HIS A C 1
ATOM 1524 O O . HIS A 1 189 ? -29.071 16.185 6.660 1.00 62.84 189 HIS A O 1
ATOM 1530 N N . LYS A 1 190 ? -29.837 16.523 4.573 1.00 61.97 190 LYS A N 1
ATOM 1531 C CA . LYS A 1 190 ? -29.184 17.826 4.423 1.00 61.97 190 LYS A CA 1
ATOM 1532 C C . LYS A 1 190 ? -29.884 18.839 5.319 1.00 61.97 190 LYS A C 1
ATOM 1534 O O . LYS A 1 190 ? -30.983 19.291 5.021 1.00 61.97 190 LYS A O 1
ATOM 1539 N N . ILE A 1 191 ? -29.232 19.202 6.418 1.00 61.66 191 ILE A N 1
ATOM 1540 C CA . ILE A 1 191 ? -29.603 20.387 7.186 1.00 61.66 191 ILE A CA 1
ATOM 1541 C C . ILE A 1 191 ? -29.040 21.581 6.416 1.00 61.66 191 ILE A C 1
ATOM 1543 O O . ILE A 1 191 ? -27.878 21.960 6.588 1.00 61.66 191 ILE A O 1
ATOM 1547 N N . GLU A 1 192 ? -29.836 22.131 5.504 1.00 63.50 192 GLU A N 1
ATOM 1548 C CA . GLU A 1 192 ? -29.533 23.421 4.895 1.00 63.50 192 GLU A CA 1
ATOM 1549 C C . GLU A 1 192 ? -29.640 24.479 5.996 1.00 63.50 192 GLU A C 1
ATOM 1551 O O . GLU A 1 192 ? -30.701 24.711 6.574 1.00 63.50 192 GLU A O 1
ATOM 1556 N N . ARG A 1 193 ? -28.502 25.071 6.371 1.00 52.44 193 ARG A N 1
ATOM 1557 C CA . ARG A 1 193 ? -28.493 26.194 7.307 1.00 52.44 193 ARG A CA 1
ATOM 1558 C C . ARG A 1 193 ? -29.141 27.381 6.604 1.00 52.44 193 ARG A C 1
ATOM 1560 O O . ARG A 1 193 ? -28.490 28.020 5.780 1.00 52.44 193 ARG A O 1
ATOM 1567 N N . HIS A 1 194 ? -30.392 27.675 6.949 1.00 48.28 194 HIS A N 1
ATOM 1568 C CA . HIS A 1 194 ? -30.996 28.975 6.691 1.00 48.28 194 HIS A CA 1
ATOM 1569 C C . HIS A 1 194 ? -30.148 30.034 7.404 1.00 48.28 194 HIS A C 1
ATOM 1571 O O . HIS A 1 194 ? -30.215 30.199 8.619 1.00 48.28 194 HIS A O 1
ATOM 1577 N N . HIS A 1 195 ? -29.299 30.720 6.642 1.00 51.12 195 HIS A N 1
ATOM 1578 C CA . HIS A 1 195 ? -28.700 31.985 7.047 1.00 51.12 195 HIS A CA 1
ATOM 1579 C C . HIS A 1 195 ? -29.751 33.085 6.861 1.00 51.12 195 HIS A C 1
ATOM 1581 O O . HIS A 1 195 ? -29.611 33.950 6.005 1.00 51.12 195 HIS A O 1
ATOM 1587 N N . GLU A 1 196 ? -30.825 33.030 7.645 1.00 50.56 196 GLU A N 1
ATOM 1588 C CA . GLU A 1 196 ? -31.749 34.147 7.793 1.00 50.56 196 GLU A CA 1
ATOM 1589 C C . GLU A 1 196 ? -31.669 34.660 9.229 1.00 50.56 196 GLU A C 1
ATOM 1591 O O . GLU A 1 196 ? -32.060 33.988 10.177 1.00 50.56 196 GLU A O 1
ATOM 1596 N N . LEU A 1 197 ? -31.126 35.876 9.323 1.00 49.19 197 LEU A N 1
ATOM 1597 C CA . LEU A 1 197 ? -31.539 36.927 10.247 1.00 49.19 197 LEU A CA 1
ATOM 1598 C C . LEU A 1 197 ? -31.383 36.621 11.743 1.00 49.19 197 LEU A C 1
ATOM 1600 O O . LEU A 1 197 ? -32.308 36.181 12.419 1.00 49.19 197 LEU A O 1
ATOM 1604 N N . PHE A 1 198 ? -30.241 37.038 12.288 1.00 38.09 198 PHE A N 1
ATOM 1605 C CA . PHE A 1 198 ? -30.255 37.705 13.587 1.00 38.09 198 PHE A CA 1
ATOM 1606 C C . PHE A 1 198 ? -29.925 39.190 13.349 1.00 38.09 198 PHE A C 1
ATOM 1608 O O . PHE A 1 198 ? -28.975 39.451 12.605 1.00 38.09 198 PHE A O 1
ATOM 1615 N N . PRO A 1 199 ? -30.748 40.122 13.867 1.00 53.22 199 PRO A N 1
ATOM 1616 C CA . PRO A 1 199 ? -30.587 41.565 13.676 1.00 53.22 199 PRO A CA 1
ATOM 1617 C C . PRO A 1 199 ? -29.328 42.125 14.345 1.00 53.22 199 PRO A C 1
ATOM 1619 O O . PRO A 1 199 ? -28.846 41.512 15.326 1.00 53.22 199 PRO A O 1
#

Foldseek 3Di:
DDDDDDPCPPCVVVVDPVVVVPDPDDDDDDDDDPDPDDDPQPDDDAQADDDDDDDPCVVVVLVVLVVCLVVDDDVPVVDDPVRSVVCPPVDDPPHDHDHYPSFKDKDWAAQQRPFKWKWFAFPVLDIDIDSDPPPDDDDPNRTPDIDIHDRGFMWMQGPVVSDTDGRVRVVVVVPVPDVVVVVCVVPPPDPDPPPDDDD

Solvent-accessible surface area (backbone atoms only — not comparable to full-atom values): 13297 Å² total; per-residue (Å²): 136,86,84,83,77,67,79,73,77,82,47,66,73,75,72,40,76,66,56,66,74,73,44,97,70,87,84,86,60,84,85,89,71,99,60,93,72,88,56,76,91,75,53,56,56,46,65,74,51,73,82,88,83,80,71,91,59,47,71,63,51,51,54,55,46,62,7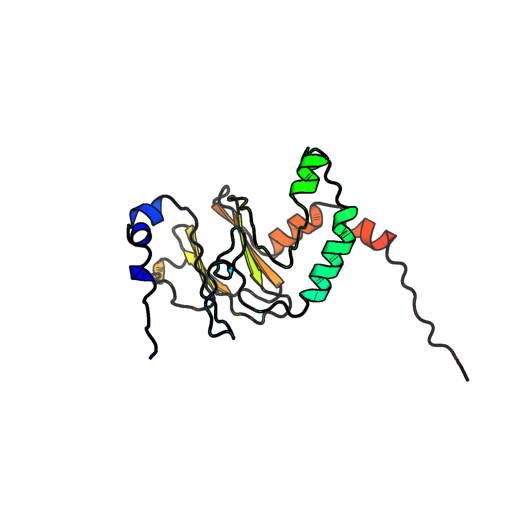3,42,58,88,68,70,78,58,78,88,76,70,58,51,77,70,58,55,52,72,57,55,70,84,77,51,95,86,62,88,85,72,72,65,82,91,55,67,52,76,49,72,38,53,79,82,37,88,64,65,38,31,39,38,30,31,72,88,71,47,75,49,74,37,68,56,85,78,84,62,94,68,63,74,90,45,55,66,45,74,53,66,60,48,52,58,33,43,45,36,37,36,69,85,78,71,43,76,48,52,43,68,60,52,52,50,54,59,57,64,72,48,76,54,70,67,54,51,64,75,66,65,76,79,81,75,78,78,89,69,85,80,134

Radius of gyration: 22.12 Å; Cα contacts (8 Å, |Δi|>4): 167; chains: 1; bounding box: 63×61×49 Å

Secondary structure (DSSP, 8-state):
------GGGT-GGGGSTTHHHH-S---------S-SS--GGG-S--SS----S--TTHHHHHHHHHHHHTT---STT---HHHHHHT--SS-SS--------SEEEEE--SS--S--EEEEETT--EEEESSSSSS---GGGEEEEEEPPTT-EEEEETTTTEEE-HHHHHHHHHHTTTHHHHHHHH------------

Nearest PDB structures (foldseek):
  1ofe-assembly2_B  TM=9.235E-01  e=1.669E-09  Synechocystis sp. PCC 6803
  1ofd-assembly2_B  TM=9.170E-01  e=3.150E-09  Synechocystis sp. PCC 6803
  6s6u-assembly1_A  TM=8.971E-01  e=4.264E-08  Azospirillum brasilense
  6s6s-assembly1_C  TM=8.968E-01  e=9.141E-08  Azospirillum brasilense
  1ea0-assembly2_B  TM=9.105E-01  e=1.959E-07  Azospirillum brasilense

InterPro domains:
  IPR017932 Glutamine amidotransferase type 2 domain [PF00310] (9-98)
  IPR017932 Glutamine amidotransferase type 2 domain [PF00310] (99-181)
  IPR017932 Glutamine amidotransferase type 2 domain [PS51278] (1-160)
  IPR029055 Nucleophile aminohydrolases, N-terminal [G3DSA:3.60.20.10] (7-99)
  IPR029055 Nucleophile aminohydrolases, N-terminal [G3DSA:3.60.20.10] (100-194)
  IPR029055 Nucleophile aminohydrolases, N-terminal [SSF56235] (25-182)
  IPR050711 Electron transfer and nitrogen metabolism enzyme [PTHR11938] (25-181)